Protein AF-E7D187-F1 (afdb_monomer)

Secondary structure (DSSP, 8-state):
----------------------------------TTHHHHHHHHHHHHHHHHHHHHHTTTTS-HHHHHHHHHHHHHHHHHHHHHHHHHHHHHHHHHHHHHHHHHHHHHHHHHHTTS-PPPHHHHS---S-HHHHHHHHHHHHHHHHHHTT-------TT--S-TTHHHHHHHTSHHHHTT--TTTHHHHTTEEEEEEEEEETTEEEEEEEEE-S-SS-S---

Foldseek 3Di:
DDDDDDDDDDDDDDDPPPPPPDPPPPDPPDPPCQADVLVCLVVVVVVLVVVLVVVVVVCPPPDPVVVVVSVVVSVVSVVVSVVVSVVSLVVLVVVQVVLVVCVVVQVVVLCQQQQVDDDDPVVLDDDDPDPVVVVVSVVVVVVVVVVVVPDPDDDPPPPPRHHFLVVVVVQCPPVVRVVVDDPVCSVVSRQFRHWDWAADVVVGHIDIDTAGDDDDPDDDRD

Mean predicted aligned error: 14.97 Å

pLDDT: mean 73.93, std 21.63, range [27.08, 97.44]

Organism: Latrodectus hesperus (NCBI:txid256737)

InterPro domains:
  IPR002164 Nucleosome assembly protein [PF00956] (70-222)
  IPR002164 Nucleosome assembly protein [PTHR11875] (55-222)
  IPR037231 NAP-like superfamily [SSF143113] (46-222)

Nearest PDB structures (foldseek):
  6k0c-assembly1_A  TM=8.035E-01  e=2.378E-11  Caenorhabditis elegans
  6k09-assembly1_B  TM=8.174E-01  e=4.501E-11  Caenorhabditis elegans
  6k0c-assembly1_B  TM=8.170E-01  e=6.193E-11  Caenorhabditis elegans
  6k00-assembly1_A  TM=8.021E-01  e=6.193E-11  Caenorhabditis elegans
  6k02-assembly2_B-2  TM=8.034E-01  e=1.719E-10  Caenorhabditis elegans

Radius of gyration: 31.17 Å; Cα contacts (8 Å, |Δi|>4): 133; chains: 1; bounding box: 48×87×93 Å

Structure (mmCIF, N/CA/C/O backbone):
data_AF-E7D187-F1
#
_entry.id   AF-E7D187-F1
#
loop_
_atom_site.group_PDB
_atom_site.id
_atom_site.type_symbol
_atom_site.label_atom_id
_atom_site.label_alt_id
_atom_site.label_comp_id
_atom_site.label_asym_id
_atom_site.label_entity_id
_atom_site.label_seq_id
_atom_site.pdbx_PDB_ins_code
_atom_site.Cartn_x
_atom_site.Cartn_y
_atom_site.Cartn_z
_atom_site.occupancy
_atom_site.B_iso_or_equiv
_atom_site.auth_seq_id
_atom_site.auth_comp_id
_atom_site.auth_asym_id
_atom_site.auth_atom_id
_atom_site.pdbx_PDB_model_num
ATOM 1 N N . GLY A 1 1 ? 14.049 71.473 -53.881 1.00 41.00 1 GLY A N 1
ATOM 2 C CA . GLY A 1 1 ? 12.748 71.014 -54.386 1.00 41.00 1 GLY A CA 1
ATOM 3 C C . GLY A 1 1 ? 12.968 70.331 -55.710 1.00 41.00 1 GLY A C 1
ATOM 4 O O . GLY A 1 1 ? 13.305 71.017 -56.662 1.00 41.00 1 GLY A O 1
ATOM 5 N N . THR A 1 2 ? 12.815 69.010 -55.736 1.00 35.78 2 THR A N 1
ATOM 6 C CA . THR A 1 2 ? 12.781 68.186 -56.951 1.00 35.78 2 THR A CA 1
ATOM 7 C C . THR A 1 2 ? 11.775 67.057 -56.711 1.00 35.78 2 THR A C 1
ATOM 9 O O . THR A 1 2 ? 11.485 66.711 -55.570 1.00 35.78 2 THR A O 1
ATOM 12 N N . ARG A 1 3 ? 11.171 66.605 -57.804 1.00 32.09 3 ARG A N 1
ATOM 13 C CA . ARG A 1 3 ? 9.819 66.074 -57.999 1.00 32.09 3 ARG A CA 1
ATOM 14 C C . ARG A 1 3 ? 9.857 64.563 -58.298 1.00 32.09 3 ARG A C 1
ATOM 16 O O . ARG A 1 3 ? 10.828 64.131 -58.903 1.00 32.09 3 ARG A O 1
ATOM 23 N N . MET A 1 4 ? 8.715 63.894 -58.069 1.00 37.56 4 MET A N 1
ATOM 24 C CA . MET A 1 4 ? 8.263 62.577 -58.600 1.00 37.56 4 MET A CA 1
ATOM 25 C C . MET A 1 4 ? 9.044 61.354 -58.085 1.00 37.56 4 MET A C 1
ATOM 27 O O . MET A 1 4 ? 10.257 61.406 -57.990 1.00 37.56 4 MET A O 1
ATOM 31 N N . GLY A 1 5 ? 8.446 60.227 -57.702 1.00 33.91 5 GLY A N 1
ATOM 32 C CA . GLY A 1 5 ? 7.154 59.630 -58.046 1.00 33.91 5 GLY A CA 1
ATOM 33 C C . GLY A 1 5 ? 7.425 58.175 -58.469 1.00 33.91 5 GLY A C 1
ATOM 34 O O . GLY A 1 5 ? 8.023 57.982 -59.520 1.00 33.91 5 GLY A O 1
ATOM 35 N N . ASP A 1 6 ? 7.042 57.240 -57.590 1.00 38.22 6 ASP A N 1
ATOM 36 C CA . ASP A 1 6 ? 6.935 55.754 -57.609 1.00 38.22 6 ASP A CA 1
ATOM 37 C C . ASP A 1 6 ? 6.887 55.001 -58.971 1.00 38.22 6 ASP A C 1
ATOM 39 O O . ASP A 1 6 ? 6.457 55.613 -59.952 1.00 38.22 6 ASP A O 1
ATOM 43 N N . PRO A 1 7 ? 7.207 53.669 -59.069 1.00 44.59 7 PRO A N 1
ATOM 44 C CA . PRO A 1 7 ? 6.562 52.635 -58.227 1.00 44.59 7 PRO A CA 1
ATOM 45 C C . PRO A 1 7 ? 7.263 51.284 -57.906 1.00 44.59 7 PRO A C 1
ATOM 47 O O . PRO A 1 7 ? 8.063 50.759 -58.668 1.00 44.59 7 PRO A O 1
ATOM 50 N N . LYS A 1 8 ? 6.793 50.714 -56.780 1.00 36.28 8 LYS A N 1
ATOM 51 C CA . LYS A 1 8 ? 6.469 49.306 -56.439 1.00 36.28 8 LYS A CA 1
ATOM 52 C C . LYS A 1 8 ? 7.398 48.157 -56.869 1.00 36.28 8 LYS A C 1
ATOM 54 O O . LYS A 1 8 ? 7.435 47.795 -58.036 1.00 36.28 8 LYS A O 1
ATOM 59 N N . GLU A 1 9 ? 7.859 47.411 -55.864 1.00 34.41 9 GLU A N 1
ATOM 60 C CA . GLU A 1 9 ? 7.837 45.942 -55.885 1.00 34.41 9 GLU A CA 1
ATOM 61 C C . GLU A 1 9 ? 7.516 45.425 -54.468 1.00 34.41 9 GLU A C 1
ATOM 63 O O . GLU A 1 9 ? 8.280 45.623 -53.526 1.00 34.41 9 GLU A O 1
ATOM 68 N N . GLU A 1 10 ? 6.324 44.840 -54.314 1.00 36.06 10 GLU A N 1
ATOM 69 C CA . GLU A 1 10 ? 5.977 43.943 -53.207 1.00 36.06 10 GLU A CA 1
ATOM 70 C C . GLU A 1 10 ? 6.733 42.632 -53.430 1.00 36.06 10 GLU A C 1
ATOM 72 O O . GLU A 1 10 ? 6.522 41.971 -54.446 1.00 36.06 10 GLU A O 1
ATOM 77 N N . VAL A 1 11 ? 7.576 42.234 -52.478 1.00 39.75 11 VAL A N 1
ATOM 78 C CA . VAL A 1 11 ? 7.971 40.832 -52.330 1.00 39.75 11 VAL A CA 1
ATOM 79 C C . VAL A 1 11 ? 7.673 40.417 -50.900 1.00 39.75 11 VAL A C 1
ATOM 81 O O . VAL A 1 11 ? 8.286 40.875 -49.938 1.00 39.75 11 VAL A O 1
ATOM 84 N N . ASP A 1 12 ? 6.654 39.574 -50.846 1.00 32.72 12 ASP A N 1
ATOM 85 C CA . ASP A 1 12 ? 6.136 38.774 -49.753 1.00 32.72 12 ASP A CA 1
ATOM 86 C C . ASP A 1 12 ? 7.282 38.047 -49.024 1.00 32.72 12 ASP A C 1
ATOM 88 O O . ASP A 1 12 ? 7.977 37.205 -49.599 1.00 32.72 12 ASP A O 1
ATOM 92 N N . GLY A 1 13 ? 7.534 38.426 -47.772 1.00 32.28 13 GLY A N 1
ATOM 93 C CA . GLY A 1 13 ? 8.476 37.730 -46.900 1.00 32.28 13 GLY A CA 1
ATOM 94 C C . GLY A 1 13 ? 7.758 36.562 -46.225 1.00 32.28 13 GLY A C 1
ATOM 95 O O . GLY A 1 13 ? 6.728 36.800 -45.592 1.00 32.28 13 GLY A O 1
ATOM 96 N N . PRO A 1 14 ? 8.252 35.314 -46.324 1.00 38.16 14 PRO A N 1
ATOM 97 C CA . PRO A 1 14 ? 7.594 34.198 -45.675 1.00 38.16 14 PRO A CA 1
ATOM 98 C C . PRO A 1 14 ? 7.694 34.353 -44.156 1.00 38.16 14 PRO A C 1
ATOM 100 O O . PRO A 1 14 ? 8.767 34.460 -43.564 1.00 38.16 14 PRO A O 1
ATOM 103 N N . ASN A 1 15 ? 6.507 34.383 -43.564 1.00 34.22 15 ASN A N 1
ATOM 104 C CA . ASN A 1 15 ? 6.194 34.276 -42.155 1.00 34.22 15 ASN A CA 1
ATOM 105 C C . ASN A 1 15 ? 6.746 32.946 -41.602 1.00 34.22 15 ASN A C 1
ATOM 107 O O . ASN A 1 15 ? 6.059 31.928 -41.640 1.00 34.22 15 ASN A O 1
ATOM 111 N N . GLU A 1 16 ? 7.987 32.930 -41.111 1.00 34.72 16 GLU A N 1
ATOM 112 C CA . GLU A 1 16 ? 8.502 31.819 -40.302 1.00 34.72 16 GLU A CA 1
ATOM 113 C C . GLU A 1 16 ? 7.931 31.930 -38.883 1.00 34.72 16 GLU A C 1
ATOM 115 O O . GLU A 1 16 ? 8.559 32.416 -37.939 1.00 34.72 16 GLU A O 1
ATOM 120 N N . GLN A 1 17 ? 6.690 31.463 -38.740 1.00 32.06 17 GLN A N 1
ATOM 121 C CA . GLN A 1 17 ? 6.224 30.882 -37.490 1.00 32.06 17 GLN A CA 1
ATOM 122 C C . GLN A 1 17 ? 7.119 29.675 -37.204 1.00 32.06 17 GLN A C 1
ATOM 124 O O . GLN A 1 17 ? 6.929 28.590 -37.743 1.00 32.06 17 GLN A O 1
ATOM 129 N N . ASN A 1 18 ? 8.147 29.900 -36.386 1.00 31.98 18 ASN A N 1
ATOM 130 C CA . ASN A 1 18 ? 8.863 28.834 -35.706 1.00 31.98 18 ASN A CA 1
ATOM 131 C C . ASN A 1 18 ? 7.891 28.175 -34.722 1.00 31.98 18 ASN A C 1
ATOM 133 O O . ASN A 1 18 ? 7.867 28.513 -33.536 1.00 31.98 18 ASN A O 1
ATOM 137 N N . ASP A 1 19 ? 7.087 27.242 -35.226 1.00 30.30 19 ASP A N 1
ATOM 138 C CA . ASP A 1 19 ? 6.507 26.189 -34.408 1.00 30.30 19 ASP A CA 1
ATOM 139 C C . ASP A 1 19 ? 7.673 25.327 -33.923 1.00 30.30 19 ASP A C 1
ATOM 141 O O . ASP A 1 19 ? 8.144 24.398 -34.578 1.00 30.30 19 ASP A O 1
ATOM 145 N N . VAL A 1 20 ? 8.199 25.710 -32.762 1.00 35.41 20 VAL A N 1
ATOM 146 C CA . VAL A 1 20 ? 9.011 24.836 -31.927 1.00 35.41 20 VAL A CA 1
ATOM 147 C C . VAL A 1 20 ? 8.074 23.712 -31.493 1.00 35.41 20 VAL A C 1
ATOM 149 O O . VAL A 1 20 ? 7.407 23.812 -30.463 1.00 35.41 20 VAL A O 1
ATOM 152 N N . GLU A 1 21 ? 7.973 22.667 -32.316 1.00 33.94 21 GLU A N 1
ATOM 153 C CA . GLU A 1 21 ? 7.392 21.395 -31.906 1.00 33.94 21 GLU A CA 1
ATOM 154 C C . GLU A 1 21 ? 8.160 20.942 -30.665 1.00 33.94 21 GLU A C 1
ATOM 156 O O . GLU A 1 21 ? 9.345 20.602 -30.708 1.00 33.94 21 GLU A O 1
ATOM 161 N N . LYS A 1 22 ? 7.465 21.046 -29.529 1.00 31.28 22 LYS A N 1
ATOM 162 C CA . LYS A 1 22 ? 7.839 20.480 -28.241 1.00 31.28 22 LYS A CA 1
ATOM 163 C C . LYS A 1 22 ? 8.431 19.097 -28.482 1.00 31.28 22 LYS A C 1
ATOM 165 O O . LYS A 1 22 ? 7.721 18.175 -28.873 1.00 31.28 22 LYS A O 1
ATOM 170 N N . SER A 1 23 ? 9.709 18.931 -28.162 1.00 34.09 23 SER A N 1
ATOM 171 C CA . SER A 1 23 ? 10.171 17.629 -27.723 1.00 34.09 23 SER A CA 1
ATOM 172 C C . SER A 1 23 ? 9.374 17.302 -26.464 1.00 34.09 23 SER A C 1
ATOM 174 O O . SER A 1 23 ? 9.635 17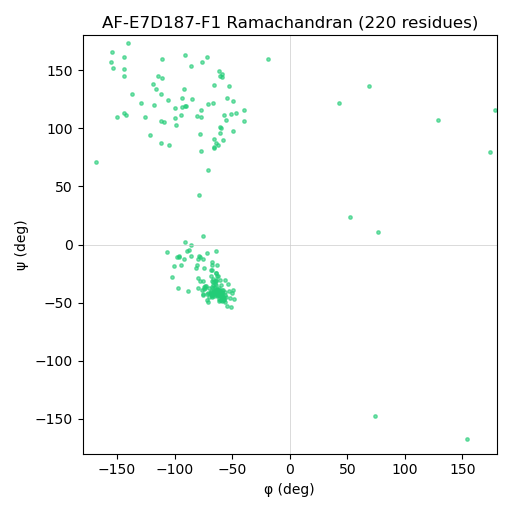.829 -25.381 1.00 34.09 23 SER A O 1
ATOM 176 N N . GLU A 1 24 ? 8.349 16.470 -26.609 1.00 32.72 24 GLU A N 1
ATOM 177 C CA . GLU A 1 24 ? 7.769 15.761 -25.480 1.00 32.72 24 GLU A CA 1
ATOM 178 C C . GLU A 1 24 ? 8.845 14.798 -24.978 1.00 32.72 24 GLU A C 1
ATOM 180 O O . GLU A 1 24 ? 8.915 13.624 -25.334 1.00 32.72 24 GLU A O 1
ATOM 185 N N . ALA A 1 25 ? 9.750 15.333 -24.155 1.00 30.78 25 ALA A N 1
ATOM 186 C CA . ALA A 1 25 ? 10.319 14.548 -23.086 1.00 30.78 25 ALA A CA 1
ATOM 187 C C . ALA A 1 25 ? 9.116 13.952 -22.361 1.00 30.78 25 ALA A C 1
ATOM 189 O O . ALA A 1 25 ? 8.302 14.695 -21.812 1.00 30.78 25 ALA A O 1
ATOM 190 N N . VAL A 1 26 ? 8.959 12.633 -22.456 1.00 35.28 26 VAL A N 1
ATOM 191 C CA . VAL A 1 26 ? 7.934 11.917 -21.710 1.00 35.28 26 VAL A CA 1
ATOM 192 C C . VAL A 1 26 ? 8.233 12.188 -20.244 1.00 35.28 26 VAL A C 1
ATOM 194 O O . VAL A 1 26 ? 9.157 11.615 -19.664 1.00 35.28 26 VAL A O 1
ATOM 197 N N . SER A 1 27 ? 7.484 13.130 -19.671 1.00 27.08 27 SER A N 1
ATOM 198 C CA . SER A 1 27 ? 7.294 13.213 -18.238 1.00 27.08 27 SER A CA 1
ATOM 199 C C . SER A 1 27 ? 6.914 11.813 -17.798 1.00 27.08 27 SER A C 1
ATOM 201 O O . SER A 1 27 ? 5.965 11.226 -18.316 1.00 27.08 27 SER A O 1
ATOM 203 N N . ILE A 1 28 ? 7.687 11.264 -16.869 1.00 36.06 28 ILE A N 1
ATOM 204 C CA . ILE A 1 28 ? 7.345 10.045 -16.143 1.00 36.06 28 ILE A CA 1
ATOM 205 C C . ILE A 1 28 ? 6.192 10.420 -15.195 1.00 36.06 28 ILE A C 1
ATOM 207 O O . ILE A 1 28 ? 6.331 10.459 -13.980 1.00 36.06 28 ILE A O 1
ATOM 211 N N . GLU A 1 29 ? 5.059 10.792 -15.773 1.00 33.97 29 GLU A N 1
ATOM 212 C CA . GLU A 1 29 ? 3.778 10.989 -15.120 1.00 33.97 29 GLU A CA 1
ATOM 213 C C . GLU A 1 29 ? 2.886 9.877 -15.647 1.00 33.97 29 GLU A C 1
ATOM 215 O O . GLU A 1 29 ? 2.284 9.999 -16.702 1.00 33.97 29 GLU A O 1
ATOM 220 N N . THR A 1 30 ? 2.962 8.737 -14.961 1.00 31.11 30 THR A N 1
ATOM 221 C CA . THR A 1 30 ? 1.830 7.913 -14.506 1.00 31.11 30 THR A CA 1
ATOM 222 C C . THR A 1 30 ? 2.423 6.643 -13.901 1.00 31.11 30 THR A C 1
ATOM 224 O O . THR A 1 30 ? 2.481 5.585 -14.522 1.00 31.11 30 THR A O 1
ATOM 227 N N . LEU A 1 31 ? 2.884 6.756 -12.653 1.00 35.06 31 LEU A N 1
ATOM 228 C CA . LEU A 1 31 ? 3.050 5.621 -11.738 1.00 35.06 31 LEU A CA 1
ATOM 229 C C . LEU A 1 31 ? 1.680 5.235 -11.140 1.00 35.06 31 LEU A C 1
ATOM 231 O O . LEU A 1 31 ? 1.568 5.025 -9.934 1.00 35.06 31 LEU A O 1
ATOM 235 N N . GLU A 1 32 ? 0.624 5.213 -11.957 1.00 34.97 32 GLU A N 1
ATOM 236 C CA . GLU A 1 32 ? -0.750 4.983 -11.482 1.00 34.97 32 GLU A CA 1
ATOM 237 C C . GLU A 1 32 ? -1.185 3.518 -11.561 1.00 34.97 32 GLU A C 1
ATOM 239 O O . GLU A 1 32 ? -2.058 3.111 -10.806 1.00 34.97 32 GLU A O 1
ATOM 244 N N . ASP A 1 33 ? -0.502 2.667 -12.326 1.00 38.88 33 ASP A N 1
ATOM 245 C CA . ASP A 1 33 ? -0.790 1.233 -12.328 1.00 38.88 33 ASP A CA 1
ATOM 246 C C . ASP A 1 33 ? 0.286 0.468 -11.562 1.00 38.88 33 ASP A C 1
ATOM 248 O O . ASP A 1 33 ? 1.222 -0.071 -12.140 1.00 38.88 33 ASP A O 1
ATOM 252 N N . LYS A 1 34 ? 0.155 0.356 -10.238 1.00 42.53 34 LYS A N 1
ATOM 253 C CA . LYS A 1 34 ? 0.969 -0.600 -9.461 1.00 42.53 34 LYS A CA 1
ATOM 254 C C . LYS A 1 34 ? 0.540 -2.057 -9.697 1.00 42.53 34 LYS A C 1
ATOM 256 O O . LYS A 1 34 ? 1.220 -2.981 -9.287 1.00 42.53 34 LYS A O 1
ATOM 261 N N . GLN A 1 35 ? -0.550 -2.313 -10.416 1.00 44.72 35 GLN A N 1
ATOM 262 C CA . GLN A 1 35 ? -1.299 -3.566 -10.301 1.00 44.72 35 GLN A CA 1
ATOM 263 C C . GLN A 1 35 ? -0.689 -4.825 -10.962 1.00 44.72 35 GLN A C 1
ATOM 265 O O . GLN A 1 35 ? -1.366 -5.854 -11.010 1.00 44.72 35 GLN A O 1
ATOM 270 N N . ASN A 1 36 ? 0.550 -4.815 -11.489 1.00 48.06 36 ASN A N 1
ATOM 271 C CA . ASN A 1 36 ? 1.146 -6.039 -12.063 1.00 48.06 36 ASN A CA 1
ATOM 272 C C . ASN A 1 36 ? 2.663 -5.976 -12.385 1.00 48.06 36 ASN A C 1
ATOM 274 O O . ASN A 1 36 ? 3.039 -6.043 -13.555 1.00 48.06 36 ASN A O 1
ATOM 278 N N . CYS A 1 37 ? 3.562 -5.947 -11.393 1.00 49.72 37 CYS A N 1
ATOM 279 C CA . CYS A 1 37 ? 5.024 -5.914 -11.629 1.00 49.72 37 CYS A CA 1
ATOM 280 C C . CYS A 1 37 ? 5.620 -6.947 -12.631 1.00 49.72 37 CYS A C 1
ATOM 282 O O . CYS A 1 37 ? 6.491 -6.553 -13.411 1.00 49.72 37 CYS A O 1
ATOM 284 N N . PRO A 1 38 ? 5.197 -8.231 -12.721 1.00 48.38 38 PRO A N 1
ATOM 285 C CA . PRO A 1 38 ? 5.834 -9.185 -13.637 1.00 48.38 38 PRO A CA 1
ATOM 286 C C . PRO A 1 38 ? 5.388 -8.927 -15.080 1.00 48.38 38 PRO A C 1
ATOM 288 O O . PRO A 1 38 ? 6.200 -8.931 -16.005 1.00 48.38 38 PRO A O 1
ATOM 291 N N . LYS A 1 39 ? 4.100 -8.602 -15.271 1.00 53.66 39 LYS A N 1
ATOM 292 C CA . LYS A 1 39 ? 3.578 -8.168 -16.566 1.00 53.66 39 LYS A CA 1
ATOM 293 C C . LYS A 1 39 ? 4.131 -6.806 -16.944 1.00 53.66 39 LYS A C 1
ATOM 295 O O . LYS A 1 39 ? 4.237 -6.553 -18.128 1.00 53.66 39 LYS A O 1
ATOM 300 N N . GLN A 1 40 ? 4.501 -5.950 -15.994 1.00 53.59 40 GLN A N 1
ATOM 301 C CA . GLN A 1 40 ? 5.141 -4.672 -16.287 1.00 53.59 40 GLN A CA 1
ATOM 302 C C . GLN A 1 40 ? 6.553 -4.832 -16.814 1.00 53.59 40 GLN A C 1
ATOM 304 O O . GLN A 1 40 ? 6.899 -4.110 -17.732 1.00 53.59 40 GLN A O 1
ATOM 309 N N . LEU A 1 41 ? 7.342 -5.787 -16.325 1.00 56.03 41 LEU A N 1
ATOM 310 C CA . LEU A 1 41 ? 8.679 -6.015 -16.866 1.00 56.03 41 LEU A CA 1
ATOM 311 C C . LEU A 1 41 ? 8.627 -6.556 -18.300 1.00 56.03 41 LEU A C 1
ATOM 313 O O . LEU A 1 41 ? 9.366 -6.090 -19.164 1.00 56.03 41 LEU A O 1
ATOM 317 N N . ASP A 1 42 ? 7.744 -7.517 -18.569 1.00 64.44 42 ASP A N 1
ATOM 318 C CA . ASP A 1 42 ? 7.586 -8.062 -19.918 1.00 64.44 42 ASP A CA 1
ATOM 319 C C . ASP A 1 42 ? 6.856 -7.088 -20.854 1.00 64.44 42 ASP A C 1
ATOM 321 O O . ASP A 1 42 ? 7.275 -6.934 -21.997 1.00 64.44 42 ASP A O 1
ATOM 325 N N . LYS A 1 43 ? 5.872 -6.325 -20.358 1.00 65.44 43 LYS A N 1
ATOM 326 C CA . LYS A 1 43 ? 5.238 -5.214 -21.088 1.00 65.44 43 LYS A CA 1
ATOM 327 C C . LYS A 1 43 ? 6.203 -4.055 -21.306 1.00 65.44 43 LYS A C 1
ATOM 329 O O . LYS A 1 43 ? 6.095 -3.396 -22.323 1.00 65.44 43 LYS A O 1
ATOM 334 N N . LEU A 1 44 ? 7.156 -3.805 -20.408 1.00 59.88 44 LEU A N 1
ATOM 335 C CA . LEU A 1 44 ? 8.215 -2.809 -20.589 1.00 59.88 44 LEU A CA 1
ATOM 336 C C . LEU A 1 44 ? 9.198 -3.284 -21.656 1.00 59.88 44 LEU A C 1
ATOM 338 O O . LEU A 1 44 ? 9.516 -2.524 -22.563 1.00 59.88 44 LEU A O 1
ATOM 342 N N . LYS A 1 45 ? 9.617 -4.557 -21.622 1.00 64.56 45 LYS A N 1
ATOM 343 C CA . LYS A 1 45 ? 10.406 -5.152 -22.712 1.00 64.56 45 LYS A CA 1
ATOM 344 C C . LYS A 1 45 ? 9.669 -5.057 -24.048 1.00 64.56 45 LYS A C 1
ATOM 346 O O . LYS A 1 45 ? 10.283 -4.665 -25.033 1.00 64.56 45 LYS A O 1
ATOM 351 N N . GLU A 1 46 ? 8.378 -5.383 -24.082 1.00 70.31 46 GLU A N 1
ATOM 352 C CA . GLU A 1 46 ? 7.536 -5.332 -25.282 1.00 70.31 46 GLU A CA 1
ATOM 353 C C . GLU A 1 46 ? 7.302 -3.892 -25.757 1.00 70.31 46 GLU A C 1
ATOM 355 O O . GLU A 1 46 ? 7.451 -3.607 -26.936 1.00 70.31 46 GLU A O 1
ATOM 360 N N . LEU A 1 47 ? 7.024 -2.949 -24.854 1.00 66.56 47 LEU A N 1
ATOM 361 C CA . LEU A 1 47 ? 6.813 -1.533 -25.167 1.00 66.56 47 LEU A CA 1
ATOM 362 C C . LEU A 1 47 ? 8.097 -0.876 -25.674 1.00 66.56 47 LEU A C 1
ATOM 364 O O . LEU A 1 47 ? 8.048 -0.086 -26.616 1.00 66.56 47 LEU A O 1
ATOM 368 N N . ILE A 1 48 ? 9.251 -1.240 -25.113 1.00 62.78 48 ILE A N 1
ATOM 369 C CA . ILE A 1 48 ? 10.537 -0.742 -25.598 1.00 62.78 48 ILE A CA 1
ATOM 370 C C . ILE A 1 48 ? 10.921 -1.412 -26.924 1.00 62.78 48 ILE A C 1
ATOM 372 O O . ILE A 1 48 ? 11.433 -0.733 -27.815 1.00 62.78 48 ILE A O 1
ATOM 376 N N . LEU A 1 49 ? 10.622 -2.702 -27.112 1.00 67.00 49 LEU A N 1
ATOM 377 C CA . LEU A 1 49 ? 10.803 -3.372 -28.402 1.00 67.00 49 LEU A CA 1
ATOM 378 C C . LEU A 1 49 ? 9.909 -2.739 -29.479 1.00 67.00 49 LEU A C 1
ATOM 380 O O . LEU A 1 49 ? 10.406 -2.395 -30.547 1.00 67.00 49 LEU A O 1
ATOM 384 N N . ASN A 1 50 ? 8.649 -2.452 -29.155 1.00 69.44 50 ASN A N 1
ATOM 385 C CA . ASN A 1 50 ? 7.708 -1.747 -30.024 1.00 69.44 50 ASN A CA 1
ATOM 386 C C . ASN A 1 50 ? 8.176 -0.319 -30.331 1.00 69.44 50 ASN A C 1
ATOM 388 O O . ASN A 1 50 ? 8.059 0.130 -31.464 1.00 69.44 50 ASN A O 1
ATOM 392 N N . HIS A 1 51 ? 8.759 0.406 -29.371 1.00 65.44 51 HIS A N 1
ATOM 393 C CA . HIS A 1 51 ? 9.342 1.728 -29.629 1.00 65.44 51 HIS A CA 1
ATOM 394 C C . HIS A 1 51 ? 10.528 1.642 -30.610 1.00 65.44 51 HIS A C 1
ATOM 396 O O . HIS A 1 51 ? 10.653 2.448 -31.535 1.00 65.44 51 HIS A O 1
ATOM 402 N N . VAL A 1 52 ? 11.368 0.613 -30.459 1.00 61.12 52 VAL A N 1
ATOM 403 C CA . VAL A 1 52 ? 12.472 0.306 -31.379 1.00 61.12 52 VAL A CA 1
ATOM 404 C C . VAL A 1 52 ? 11.960 -0.117 -32.766 1.00 61.12 52 VAL A C 1
ATOM 406 O O . VAL A 1 52 ? 12.589 0.215 -33.779 1.00 61.12 52 VAL A O 1
ATOM 409 N N . GLU A 1 53 ? 10.835 -0.823 -32.846 1.00 64.56 53 GLU A N 1
ATOM 410 C CA . GLU A 1 53 ? 10.191 -1.249 -34.094 1.00 64.56 53 GLU A CA 1
ATOM 411 C C . GLU A 1 53 ? 9.459 -0.101 -34.802 1.00 64.56 53 GLU A C 1
ATOM 413 O O . GLU A 1 53 ? 9.678 0.091 -35.994 1.00 64.56 53 GLU A O 1
ATOM 418 N N . ASN A 1 54 ? 8.717 0.745 -34.088 1.00 64.50 54 ASN A N 1
ATOM 419 C CA . ASN A 1 54 ? 7.998 1.900 -34.644 1.00 64.50 54 ASN A CA 1
ATOM 420 C C . ASN A 1 54 ? 8.947 2.950 -35.241 1.00 64.50 54 ASN A C 1
ATOM 422 O O . ASN A 1 54 ? 8.643 3.580 -36.254 1.00 64.50 54 ASN A O 1
ATOM 426 N N . ALA A 1 55 ? 10.155 3.090 -34.686 1.00 59.78 55 ALA A N 1
ATOM 427 C CA . ALA A 1 55 ? 11.204 3.902 -35.298 1.00 59.78 55 ALA A CA 1
ATOM 428 C C . ALA A 1 55 ? 11.651 3.367 -36.679 1.00 59.78 55 ALA A C 1
ATOM 430 O O . ALA A 1 55 ? 12.298 4.086 -37.434 1.00 59.78 55 ALA A O 1
ATOM 431 N N . CYS A 1 56 ? 11.349 2.108 -37.028 1.00 56.06 56 CYS A N 1
ATOM 432 C CA . CYS A 1 56 ? 11.708 1.496 -38.311 1.00 56.06 56 CYS A CA 1
ATOM 433 C C . CYS A 1 56 ? 10.871 2.039 -39.481 1.00 56.06 56 CYS A C 1
ATOM 435 O O . CYS A 1 56 ? 11.425 2.262 -40.561 1.00 56.06 56 CYS A O 1
ATOM 437 N N . ASP A 1 57 ? 9.588 2.336 -39.263 1.00 61.19 57 ASP A N 1
ATOM 438 C CA . ASP A 1 57 ? 8.686 2.822 -40.319 1.00 61.19 57 ASP A CA 1
ATOM 439 C C . ASP A 1 57 ? 9.110 4.197 -40.849 1.00 61.19 57 ASP A C 1
ATOM 441 O O . ASP A 1 57 ? 9.019 4.476 -42.045 1.00 61.19 57 ASP A O 1
ATOM 445 N N . GLN A 1 58 ? 9.708 5.021 -39.985 1.00 61.47 58 GLN A N 1
ATOM 446 C CA . GLN A 1 58 ? 10.295 6.309 -40.364 1.00 61.47 58 GLN A CA 1
ATOM 447 C C . GLN A 1 58 ? 11.680 6.179 -41.031 1.00 61.47 58 GLN A C 1
ATOM 449 O O . GLN A 1 58 ? 12.197 7.152 -41.578 1.00 61.47 58 GLN A O 1
ATOM 454 N N . THR A 1 59 ? 12.294 4.988 -41.024 1.00 62.88 59 THR A N 1
ATOM 455 C CA . THR A 1 59 ? 13.651 4.762 -41.565 1.00 62.88 59 THR A CA 1
ATOM 456 C C . THR A 1 59 ? 13.677 4.185 -42.978 1.00 62.88 59 THR A C 1
ATOM 458 O O . THR A 1 59 ? 14.735 4.178 -43.609 1.00 62.88 59 THR A O 1
ATOM 461 N N . ALA A 1 60 ? 12.532 3.744 -43.508 1.00 65.00 60 ALA A N 1
ATOM 462 C CA . ALA A 1 60 ? 12.430 3.135 -44.837 1.00 65.00 60 ALA A CA 1
ATOM 463 C C . ALA A 1 60 ? 12.796 4.096 -45.988 1.00 65.00 60 ALA A C 1
ATOM 465 O O . ALA A 1 60 ? 13.219 3.651 -47.055 1.00 65.00 60 ALA A O 1
ATOM 466 N N . SER A 1 61 ? 12.675 5.410 -45.771 1.00 74.38 61 SER A N 1
ATOM 467 C CA . SER A 1 61 ? 13.050 6.462 -46.727 1.00 74.38 61 SER A CA 1
ATOM 468 C C . SER A 1 61 ? 14.509 6.927 -46.599 1.00 74.38 61 SER A C 1
ATOM 470 O O . SER A 1 61 ? 14.974 7.727 -47.415 1.00 74.38 61 SER A O 1
ATOM 472 N N . LEU A 1 62 ? 15.249 6.449 -45.591 1.00 78.94 62 LEU A N 1
ATOM 473 C CA . LEU A 1 62 ? 16.584 6.951 -45.272 1.00 78.94 62 LEU A CA 1
ATOM 474 C C . LEU A 1 62 ? 17.690 6.265 -46.098 1.00 78.94 62 LEU A C 1
ATOM 476 O O . LEU A 1 62 ? 17.572 5.100 -46.490 1.00 78.94 62 LEU A O 1
ATOM 480 N N . PRO A 1 63 ? 18.830 6.943 -46.332 1.00 86.44 63 PRO A N 1
ATOM 481 C CA . PRO A 1 63 ? 19.985 6.329 -46.978 1.00 86.44 63 PRO A CA 1
ATOM 482 C C . PRO A 1 63 ? 20.509 5.105 -46.213 1.00 86.44 63 PRO A C 1
ATOM 484 O O . PRO A 1 63 ? 20.544 5.081 -44.983 1.00 86.44 63 PRO A O 1
ATOM 487 N N . LYS A 1 64 ? 21.036 4.110 -46.940 1.00 82.69 64 LYS A N 1
ATOM 488 C CA . LYS A 1 64 ? 21.562 2.852 -46.365 1.00 82.69 64 LYS A CA 1
ATOM 489 C C . LYS A 1 64 ? 22.614 3.058 -45.266 1.00 82.69 64 LYS A C 1
ATOM 491 O O . LYS A 1 64 ? 22.683 2.272 -44.324 1.00 82.69 64 LYS A O 1
ATOM 496 N N . SER A 1 65 ? 23.441 4.099 -45.383 1.00 83.44 65 SER A N 1
ATOM 497 C CA . SER A 1 65 ? 24.431 4.464 -44.364 1.00 83.44 65 SER A CA 1
ATOM 498 C C . SER A 1 65 ? 23.776 4.885 -43.046 1.00 83.44 65 SER A C 1
ATOM 500 O O . SER A 1 65 ? 24.250 4.486 -41.987 1.00 83.44 65 SER A O 1
ATOM 502 N N . VAL A 1 66 ? 22.666 5.624 -43.110 1.00 81.75 66 VAL A N 1
ATOM 503 C CA . VAL A 1 66 ? 21.897 6.083 -41.946 1.00 81.75 66 VAL A CA 1
ATOM 504 C C . VAL A 1 66 ? 21.162 4.916 -41.294 1.00 81.75 66 VAL A C 1
ATOM 506 O O . VAL A 1 66 ? 21.243 4.758 -40.081 1.00 81.75 66 VAL A O 1
ATOM 509 N N . ILE A 1 67 ? 20.552 4.027 -42.084 1.00 80.31 67 ILE A N 1
ATOM 510 C CA . ILE A 1 67 ? 19.895 2.810 -41.568 1.00 80.31 67 ILE A CA 1
ATOM 511 C C . ILE A 1 67 ? 20.878 1.957 -40.750 1.00 80.31 67 ILE A C 1
ATOM 513 O O . ILE A 1 67 ? 20.537 1.458 -39.678 1.00 80.31 67 ILE A O 1
ATOM 517 N N . ARG A 1 68 ? 22.133 1.832 -41.205 1.00 83.88 68 ARG A N 1
ATOM 518 C CA . ARG A 1 68 ? 23.177 1.112 -40.460 1.00 83.88 68 ARG A CA 1
ATOM 519 C C . ARG A 1 68 ? 23.504 1.773 -39.114 1.00 83.88 68 ARG A C 1
ATOM 521 O O . ARG A 1 68 ? 23.730 1.056 -38.142 1.00 83.88 68 ARG A O 1
ATOM 528 N N . LEU A 1 69 ? 23.534 3.106 -39.050 1.00 82.75 69 LEU A N 1
ATOM 529 C CA . LEU A 1 69 ? 23.754 3.845 -37.800 1.00 82.75 69 LEU A CA 1
ATOM 530 C C . LEU A 1 69 ? 22.576 3.673 -36.838 1.00 82.75 69 LEU A C 1
ATOM 532 O O . LEU A 1 69 ? 22.790 3.379 -35.665 1.00 82.75 69 LEU A O 1
ATOM 536 N N . VAL A 1 70 ? 21.344 3.762 -37.346 1.00 79.94 70 VAL A N 1
ATOM 537 C CA . VAL A 1 70 ? 20.130 3.502 -36.560 1.00 79.94 70 VAL A CA 1
ATOM 538 C C . VAL A 1 70 ? 20.150 2.080 -35.998 1.00 79.94 70 VAL A C 1
ATOM 540 O O . VAL A 1 70 ? 19.894 1.894 -34.815 1.00 79.94 70 VAL A O 1
ATOM 543 N N . GLY A 1 71 ? 20.541 1.078 -36.792 1.00 79.81 71 GLY A N 1
ATOM 544 C CA . GLY A 1 71 ? 20.703 -0.298 -36.309 1.00 79.81 71 GLY A CA 1
ATOM 545 C C . GLY A 1 71 ? 21.709 -0.428 -35.157 1.00 79.81 71 GLY A C 1
ATOM 546 O O . GLY A 1 71 ? 21.453 -1.156 -34.199 1.00 79.81 71 GLY A O 1
ATOM 547 N N . ALA A 1 72 ? 22.821 0.314 -35.201 1.00 86.31 72 ALA A N 1
ATOM 548 C CA . ALA A 1 72 ? 23.784 0.346 -34.099 1.00 86.31 72 ALA A CA 1
ATOM 549 C C . ALA A 1 72 ? 23.195 0.994 -32.831 1.00 86.31 72 ALA A C 1
ATOM 551 O O . ALA A 1 72 ? 23.376 0.459 -31.737 1.00 86.31 72 ALA A O 1
ATOM 552 N N . LEU A 1 73 ? 22.442 2.092 -32.974 1.00 82.50 73 LEU A N 1
ATOM 553 C CA . LEU A 1 73 ? 21.749 2.745 -31.856 1.00 82.50 73 LEU A CA 1
ATOM 554 C C . LEU A 1 73 ? 20.679 1.840 -31.234 1.00 82.50 73 LEU A C 1
ATOM 556 O O . LEU A 1 73 ? 20.604 1.750 -30.013 1.00 82.50 73 LEU A O 1
ATOM 560 N N . LYS A 1 74 ? 19.916 1.098 -32.048 1.00 79.12 74 LYS A N 1
ATOM 561 C CA . LYS A 1 74 ? 18.956 0.093 -31.559 1.00 79.12 74 LYS A CA 1
ATOM 562 C C . LYS A 1 74 ? 19.646 -0.988 -30.724 1.00 79.12 74 LYS A C 1
ATOM 564 O O . LYS A 1 74 ? 19.131 -1.377 -29.681 1.00 79.12 74 LYS A O 1
ATOM 569 N N . GLY A 1 75 ? 20.831 -1.436 -31.146 1.00 81.75 75 GLY A N 1
ATOM 570 C CA . GLY A 1 75 ? 21.643 -2.381 -30.376 1.00 81.75 75 GLY A CA 1
ATOM 571 C C . GLY A 1 75 ? 22.063 -1.834 -29.007 1.00 81.75 75 GLY A C 1
ATOM 572 O O . GLY A 1 75 ? 21.980 -2.555 -28.014 1.00 81.75 75 GLY A O 1
ATOM 573 N N . LEU A 1 76 ? 22.457 -0.559 -28.935 1.00 85.38 76 LEU A N 1
ATOM 574 C CA . LEU A 1 76 ? 22.769 0.109 -27.664 1.00 85.38 76 LEU A CA 1
ATOM 575 C C . LEU A 1 76 ? 21.525 0.275 -26.784 1.00 85.38 76 LEU A C 1
ATOM 577 O O . LEU A 1 76 ? 21.591 -0.008 -25.590 1.00 85.38 76 LEU A O 1
ATOM 581 N N . GLN A 1 77 ? 20.386 0.657 -27.370 1.00 78.56 77 GLN A N 1
ATOM 582 C CA . GLN A 1 77 ? 19.122 0.763 -26.641 1.00 78.56 77 GLN A CA 1
ATOM 583 C C . GLN A 1 77 ? 18.721 -0.590 -26.052 1.00 78.56 77 GLN A C 1
ATOM 585 O O . GLN A 1 77 ? 18.374 -0.674 -24.882 1.00 78.56 77 GLN A O 1
ATOM 590 N N . TYR A 1 78 ? 18.844 -1.673 -26.818 1.00 77.81 78 TYR A N 1
ATOM 591 C CA . TYR A 1 78 ? 18.580 -3.016 -26.310 1.00 77.81 78 TYR A CA 1
ATOM 592 C C . TYR A 1 78 ? 19.489 -3.380 -25.124 1.00 77.81 78 TYR A C 1
ATOM 594 O O . TYR A 1 78 ? 19.019 -3.925 -24.128 1.00 77.81 78 TYR A O 1
ATOM 602 N N . GLN A 1 79 ? 20.780 -3.037 -25.183 1.00 83.94 79 GLN A N 1
ATOM 603 C CA . GLN A 1 79 ? 21.690 -3.240 -24.051 1.00 83.94 79 GLN A CA 1
ATOM 604 C C . GLN A 1 79 ? 21.281 -2.428 -22.816 1.00 83.94 79 GLN A C 1
ATOM 606 O O . GLN A 1 79 ? 21.372 -2.954 -21.709 1.00 83.94 79 GLN A O 1
ATOM 611 N N . HIS A 1 80 ? 20.814 -1.189 -22.996 1.00 81.38 80 HIS A N 1
ATOM 612 C CA . HIS A 1 80 ? 20.275 -0.371 -21.908 1.00 81.38 80 HIS A CA 1
ATOM 613 C C . HIS A 1 80 ? 19.084 -1.059 -21.235 1.00 81.38 80 HIS A C 1
ATOM 615 O O . HIS A 1 80 ? 19.091 -1.250 -20.023 1.00 81.38 80 HIS A O 1
ATOM 621 N N . VAL A 1 81 ? 18.131 -1.545 -22.032 1.00 76.00 81 VAL A N 1
ATOM 622 C CA . VAL A 1 81 ? 16.938 -2.251 -21.536 1.00 76.00 81 VAL A CA 1
ATOM 623 C C . VAL A 1 81 ? 17.305 -3.488 -20.732 1.00 76.00 81 VAL A C 1
ATOM 625 O O . VAL A 1 81 ? 16.723 -3.741 -19.683 1.00 76.00 81 VAL A O 1
ATOM 628 N N . LEU A 1 82 ? 18.295 -4.265 -21.182 1.00 81.56 82 LEU A N 1
ATOM 629 C CA . LEU A 1 82 ? 18.762 -5.421 -20.414 1.00 81.56 82 LEU A CA 1
ATOM 630 C C . LEU A 1 82 ? 19.288 -5.018 -19.028 1.00 81.56 82 LEU A C 1
ATOM 632 O O . LEU A 1 82 ? 19.082 -5.755 -18.068 1.00 81.56 82 LEU A O 1
ATOM 636 N N . LYS A 1 83 ? 19.930 -3.850 -18.907 1.00 87.38 83 LYS A N 1
ATOM 637 C CA . LYS A 1 83 ? 20.384 -3.317 -17.615 1.00 87.38 83 LYS A CA 1
ATOM 638 C C . LYS A 1 83 ? 19.240 -2.789 -16.762 1.00 87.38 83 LYS A C 1
ATOM 640 O O . LYS A 1 83 ? 19.253 -3.021 -15.559 1.00 87.38 83 LYS A O 1
ATOM 645 N N . GLU A 1 84 ? 18.240 -2.157 -17.366 1.00 80.06 84 GLU A N 1
ATOM 646 C CA . GLU A 1 84 ? 17.016 -1.762 -16.658 1.00 80.06 84 GLU A CA 1
ATOM 647 C C . GLU A 1 84 ? 16.278 -2.981 -16.101 1.00 80.06 84 GLU A C 1
ATOM 649 O O . GLU A 1 84 ? 15.819 -2.961 -14.963 1.00 80.06 84 GLU A O 1
ATOM 654 N N . VAL A 1 85 ? 16.230 -4.083 -16.854 1.00 80.00 85 VAL A N 1
ATOM 655 C CA . VAL A 1 85 ? 15.649 -5.344 -16.379 1.00 80.00 85 VAL A CA 1
ATOM 656 C C . VAL A 1 85 ? 16.356 -5.849 -15.121 1.00 80.00 85 VAL A C 1
ATOM 658 O O . VAL A 1 85 ? 15.687 -6.266 -14.178 1.00 80.00 85 VAL A O 1
ATOM 661 N N . ASP A 1 86 ? 17.688 -5.822 -15.090 1.00 84.94 86 ASP A N 1
ATOM 662 C CA . ASP A 1 86 ? 18.451 -6.226 -13.905 1.00 84.94 86 ASP A CA 1
ATOM 663 C C . ASP A 1 86 ? 18.227 -5.252 -12.734 1.00 84.94 86 ASP A C 1
ATOM 665 O O . ASP A 1 86 ? 17.991 -5.697 -11.611 1.00 84.94 86 ASP A O 1
ATOM 669 N N . PHE A 1 87 ? 18.178 -3.943 -13.005 1.00 87.94 87 PHE A N 1
ATOM 670 C CA . PHE A 1 87 ? 17.849 -2.916 -12.012 1.00 87.94 87 PHE A CA 1
ATOM 671 C C . PHE A 1 87 ? 16.485 -3.160 -11.350 1.00 87.94 87 PHE A C 1
ATOM 673 O O . PHE A 1 87 ? 16.394 -3.153 -10.124 1.00 87.94 87 PHE A O 1
ATOM 680 N N . PHE A 1 88 ? 15.433 -3.437 -12.126 1.00 82.94 88 PHE A N 1
ATOM 681 C CA . PHE A 1 88 ? 14.102 -3.696 -11.566 1.00 82.94 88 PHE A CA 1
ATOM 682 C C . PHE A 1 88 ? 14.042 -4.987 -10.744 1.00 82.94 88 PHE A C 1
ATOM 684 O O . PHE A 1 88 ? 13.317 -5.042 -9.754 1.00 82.94 88 PHE A O 1
ATOM 691 N N . LYS A 1 89 ? 14.829 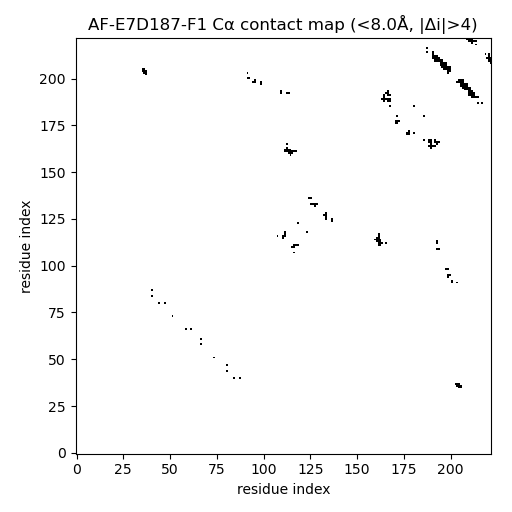-6.013 -11.092 1.00 85.06 89 LYS A N 1
ATOM 692 C CA . LYS A 1 89 ? 14.936 -7.223 -10.260 1.00 85.06 89 LYS A CA 1
ATOM 693 C C . LYS A 1 89 ? 15.590 -6.925 -8.913 1.00 85.06 89 LYS A C 1
ATOM 695 O O . LYS A 1 89 ? 15.132 -7.431 -7.891 1.00 85.06 89 LYS A O 1
ATOM 700 N N . GLU A 1 90 ? 16.654 -6.124 -8.911 1.00 91.00 90 GLU A N 1
ATOM 701 C CA . GLU A 1 90 ? 17.320 -5.700 -7.676 1.00 91.00 90 GLU A CA 1
ATOM 702 C C . GLU A 1 90 ? 16.409 -4.809 -6.825 1.00 91.00 90 GLU A C 1
ATOM 704 O O . GLU A 1 90 ? 16.341 -4.995 -5.609 1.00 91.00 90 GLU A O 1
ATOM 709 N N . LEU A 1 91 ? 15.658 -3.903 -7.458 1.00 87.81 91 LEU A N 1
ATOM 710 C CA . LEU A 1 91 ? 14.653 -3.076 -6.793 1.00 87.81 91 LEU A CA 1
ATOM 711 C C . LEU A 1 91 ? 13.562 -3.938 -6.144 1.00 87.81 91 LEU A C 1
ATOM 713 O O . LEU A 1 91 ? 13.288 -3.766 -4.962 1.00 87.81 91 LEU A O 1
ATOM 717 N N . HIS A 1 92 ? 13.016 -4.921 -6.864 1.00 86.56 92 HIS A N 1
ATOM 718 C CA . HIS A 1 92 ? 11.992 -5.836 -6.339 1.00 86.56 92 HIS A CA 1
ATOM 719 C C . HIS A 1 92 ? 12.511 -6.664 -5.151 1.00 86.56 92 HIS A C 1
ATOM 721 O O . HIS A 1 92 ? 11.835 -6.842 -4.137 1.00 86.56 92 HIS A O 1
ATOM 727 N N . ALA A 1 93 ? 13.761 -7.132 -5.219 1.00 89.50 93 ALA A N 1
ATOM 728 C CA . ALA A 1 93 ? 14.405 -7.806 -4.092 1.00 89.50 93 ALA A CA 1
ATOM 729 C C . ALA A 1 93 ? 14.588 -6.873 -2.878 1.00 89.50 93 ALA A C 1
ATOM 731 O O . ALA A 1 93 ? 14.478 -7.310 -1.726 1.00 89.50 93 ALA A O 1
ATOM 732 N N . LEU A 1 94 ? 14.853 -5.588 -3.126 1.00 92.75 94 LEU A N 1
ATOM 733 C CA . LEU A 1 94 ? 14.953 -4.568 -2.088 1.00 92.75 94 LEU A CA 1
ATOM 734 C C . LEU A 1 94 ? 13.593 -4.292 -1.435 1.00 92.75 94 LEU A C 1
ATOM 736 O O . LEU A 1 94 ? 13.530 -4.207 -0.208 1.00 92.75 94 LEU A O 1
ATOM 740 N N . GLU A 1 95 ? 12.520 -4.210 -2.219 1.00 89.81 95 GLU A N 1
ATOM 741 C CA . GLU A 1 95 ? 11.149 -4.036 -1.723 1.00 89.81 95 GLU A CA 1
ATOM 742 C C . GLU A 1 95 ? 10.771 -5.155 -0.746 1.00 89.81 95 GLU A C 1
ATOM 744 O O . GLU A 1 95 ? 10.370 -4.862 0.381 1.00 89.81 95 GLU A O 1
ATOM 749 N N . ILE A 1 96 ? 11.039 -6.421 -1.090 1.00 91.06 96 ILE A N 1
ATOM 750 C CA . ILE A 1 96 ? 10.800 -7.558 -0.179 1.00 91.06 96 ILE A CA 1
ATOM 751 C C . ILE A 1 96 ? 11.604 -7.442 1.115 1.00 91.06 96 ILE A C 1
ATOM 753 O O . ILE A 1 96 ? 11.094 -7.708 2.209 1.00 91.06 96 ILE A O 1
ATOM 757 N N . LYS A 1 97 ? 12.876 -7.045 1.017 1.00 94.06 97 LYS A N 1
ATOM 758 C CA . LYS A 1 97 ? 13.721 -6.871 2.202 1.00 94.06 97 LYS A CA 1
ATOM 759 C C . LYS A 1 97 ? 13.109 -5.846 3.158 1.00 94.06 97 LYS A C 1
ATOM 761 O O . LYS A 1 97 ? 13.072 -6.094 4.363 1.00 94.06 97 LYS A O 1
ATOM 766 N N . TYR A 1 98 ? 12.662 -4.704 2.641 1.00 93.62 98 TYR A N 1
ATOM 767 C CA . TYR A 1 98 ? 12.089 -3.642 3.467 1.00 93.62 98 TYR A CA 1
ATOM 768 C C . TYR A 1 98 ? 10.674 -3.955 3.945 1.00 93.62 98 TYR A C 1
ATOM 770 O O . TYR A 1 98 ? 10.345 -3.607 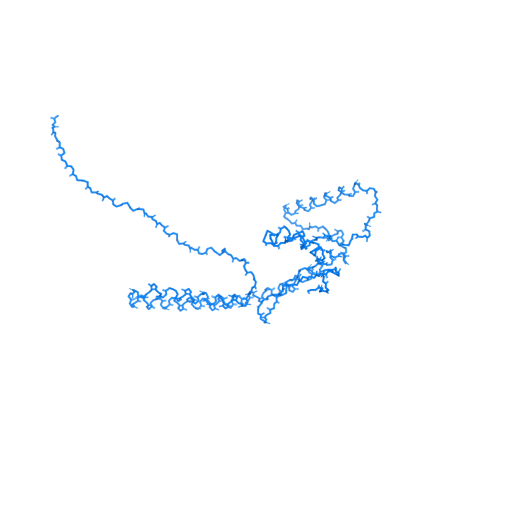5.078 1.00 93.62 98 TYR A O 1
ATOM 778 N N . GLU A 1 99 ? 9.880 -4.695 3.174 1.00 91.06 99 GLU A N 1
ATOM 779 C CA . GLU A 1 99 ? 8.591 -5.214 3.632 1.00 91.06 99 GLU A CA 1
ATOM 780 C C . GLU A 1 99 ? 8.752 -6.037 4.918 1.00 91.06 99 GLU A C 1
ATOM 782 O O . GLU A 1 99 ? 8.039 -5.811 5.897 1.00 91.06 99 GLU A O 1
ATOM 787 N N . SER A 1 100 ? 9.757 -6.920 4.975 1.00 91.38 100 SER A N 1
ATOM 788 C CA . SER A 1 100 ? 10.046 -7.694 6.188 1.00 91.38 100 SER A CA 1
ATOM 789 C C . SER A 1 100 ? 10.404 -6.815 7.391 1.00 91.38 100 SER A C 1
ATOM 791 O O . SER A 1 100 ? 10.145 -7.218 8.525 1.00 91.38 100 SER A O 1
ATOM 793 N N . ILE A 1 101 ? 11.020 -5.652 7.166 1.00 93.31 101 ILE A N 1
ATOM 794 C CA . ILE A 1 101 ? 11.385 -4.709 8.232 1.00 93.31 101 ILE A CA 1
ATOM 795 C C . ILE A 1 101 ? 10.136 -3.964 8.717 1.00 93.31 101 ILE A C 1
ATOM 797 O O . ILE A 1 101 ? 9.943 -3.814 9.923 1.00 93.31 101 ILE A O 1
ATOM 801 N N . PHE A 1 102 ? 9.269 -3.536 7.798 1.00 92.38 102 PHE A N 1
ATOM 802 C CA . PHE A 1 102 ? 8.039 -2.814 8.128 1.00 92.38 102 PHE A CA 1
ATOM 803 C C . PHE A 1 102 ? 6.942 -3.704 8.705 1.00 92.38 102 PHE A C 1
ATOM 805 O O . PHE A 1 102 ? 6.061 -3.199 9.400 1.00 92.38 102 PHE A O 1
ATOM 812 N N . LYS A 1 103 ? 7.014 -5.020 8.485 1.00 92.69 103 LYS A N 1
ATOM 813 C CA . LYS A 1 103 ? 6.023 -5.988 8.965 1.00 92.69 103 LYS A CA 1
ATOM 814 C C . LYS A 1 103 ? 5.676 -5.806 10.445 1.00 92.69 103 LYS A C 1
ATOM 816 O O . LYS A 1 103 ? 4.501 -5.737 10.782 1.00 92.69 103 LYS A O 1
ATOM 821 N N . SER A 1 104 ? 6.676 -5.645 11.313 1.00 94.31 104 SER A N 1
ATOM 822 C CA . SER A 1 104 ? 6.450 -5.463 12.755 1.00 94.31 104 SER A C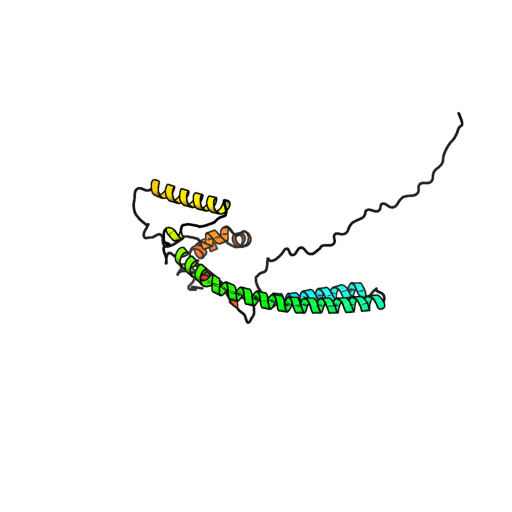A 1
ATOM 823 C C . SER A 1 104 ? 5.714 -4.161 13.090 1.00 94.31 104 SER A C 1
ATOM 825 O O . SER A 1 104 ? 4.906 -4.130 14.017 1.00 94.31 104 SER A O 1
ATOM 827 N N . LEU A 1 105 ? 5.949 -3.096 12.319 1.00 93.62 105 LEU A N 1
ATOM 828 C CA . LEU A 1 105 ? 5.243 -1.824 12.463 1.00 93.62 105 LEU A CA 1
ATOM 829 C C . LEU A 1 105 ? 3.780 -1.964 12.033 1.00 93.62 105 LEU A C 1
ATOM 831 O O . LEU A 1 105 ? 2.892 -1.461 12.719 1.00 93.62 105 LEU A O 1
ATOM 835 N N . TYR A 1 106 ? 3.519 -2.678 10.937 1.00 94.81 106 TYR A N 1
ATOM 836 C CA . TYR A 1 106 ? 2.158 -2.926 10.458 1.00 94.81 106 TYR A CA 1
ATOM 837 C C . TYR A 1 106 ? 1.372 -3.853 11.386 1.00 94.81 106 TYR A C 1
ATOM 839 O O . TYR A 1 106 ? 0.220 -3.554 11.688 1.00 94.81 106 TYR A O 1
ATOM 847 N N . ASP A 1 107 ? 1.999 -4.905 11.919 1.00 94.69 107 ASP A N 1
ATOM 848 C CA . ASP A 1 107 ? 1.382 -5.779 12.923 1.00 94.69 107 ASP A CA 1
ATOM 849 C C . ASP A 1 107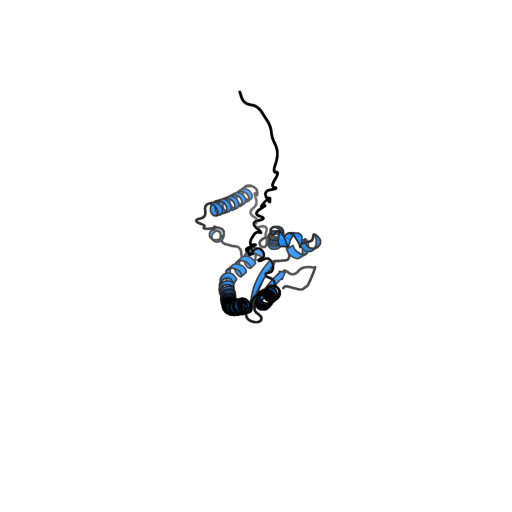 ? 1.013 -4.987 14.195 1.00 94.69 107 ASP A C 1
ATOM 851 O O . ASP A 1 107 ? -0.077 -5.154 14.755 1.00 94.69 107 ASP A O 1
ATOM 855 N N . LYS A 1 108 ? 1.881 -4.057 14.621 1.00 93.62 108 LYS A N 1
ATOM 856 C CA . LYS A 1 108 ? 1.600 -3.168 15.757 1.00 93.62 108 LYS A CA 1
ATOM 857 C C . LYS A 1 108 ? 0.463 -2.189 15.451 1.00 93.62 108 LYS A C 1
ATOM 859 O O . LYS A 1 108 ? -0.438 -2.051 16.273 1.00 93.62 108 LYS A O 1
ATOM 864 N N . ARG A 1 109 ? 0.457 -1.561 14.267 1.00 95.06 109 ARG A N 1
ATOM 865 C CA . ARG A 1 109 ? -0.644 -0.694 13.806 1.00 95.06 109 ARG A CA 1
ATOM 866 C C . ARG A 1 109 ? -1.972 -1.449 13.820 1.00 95.06 109 ARG A C 1
ATOM 868 O O . ARG A 1 109 ? -2.932 -0.942 14.384 1.00 95.06 109 ARG A O 1
ATOM 875 N N . ALA A 1 110 ? -2.019 -2.651 13.248 1.00 94.25 110 ALA A N 1
ATOM 876 C CA . ALA A 1 110 ? -3.227 -3.474 13.214 1.00 94.25 110 ALA A CA 1
ATOM 877 C C . ALA A 1 110 ? -3.739 -3.795 14.628 1.00 94.25 110 ALA A C 1
ATOM 879 O O . ALA A 1 110 ? -4.939 -3.725 14.891 1.00 94.25 110 ALA A O 1
ATOM 880 N N . SER A 1 111 ? -2.827 -4.069 15.568 1.00 93.06 111 SER A N 1
ATOM 881 C CA . SER A 1 111 ? -3.177 -4.310 16.976 1.00 93.06 111 SER A CA 1
ATOM 882 C C . SER A 1 111 ? -3.770 -3.073 17.662 1.00 93.06 111 SER A C 1
ATOM 884 O O . SER A 1 111 ? -4.695 -3.206 18.456 1.00 93.06 111 SER A O 1
ATOM 886 N N . ILE A 1 112 ? -3.272 -1.876 17.341 1.00 92.06 112 ILE A N 1
ATOM 887 C CA . ILE A 1 112 ? -3.803 -0.607 17.867 1.00 92.06 112 ILE A CA 1
ATOM 888 C C . ILE A 1 112 ? -5.174 -0.305 17.255 1.00 92.06 112 ILE A C 1
ATOM 890 O O . ILE A 1 112 ? -6.129 -0.035 17.977 1.00 92.06 112 ILE A O 1
ATOM 894 N N . VAL A 1 113 ? -5.285 -0.397 15.927 1.00 92.00 113 VAL A N 1
ATOM 895 C CA . VAL A 1 113 ? -6.519 -0.098 15.184 1.00 92.00 113 VAL A CA 1
ATOM 896 C C . VAL A 1 113 ? -7.662 -1.021 15.606 1.00 92.00 113 VAL A C 1
ATOM 898 O O . VAL A 1 113 ? -8.769 -0.541 15.808 1.00 92.00 113 VAL A O 1
ATOM 901 N N . SER A 1 114 ? -7.393 -2.313 15.817 1.00 89.88 114 SER A N 1
ATOM 902 C CA . SER A 1 114 ? -8.391 -3.285 16.300 1.00 89.88 114 SER A CA 1
ATOM 903 C C . SER A 1 114 ? -8.666 -3.216 17.809 1.00 89.88 114 SER A C 1
ATOM 905 O O . SER A 1 114 ? -9.582 -3.873 18.300 1.00 89.88 114 SER A O 1
ATOM 907 N N . GLY A 1 115 ? -7.860 -2.470 18.571 1.00 88.19 115 GLY A N 1
ATOM 908 C CA . GLY A 1 115 ? -7.966 -2.405 20.030 1.00 88.19 115 GLY A CA 1
ATOM 909 C C . GLY A 1 115 ? -7.408 -3.623 20.768 1.00 88.19 115 GLY A C 1
ATOM 910 O O . GLY A 1 115 ? -7.612 -3.749 21.973 1.00 88.19 115 GLY A O 1
ATOM 911 N N . ALA A 1 116 ? -6.691 -4.520 20.084 1.00 87.94 116 ALA A N 1
ATOM 912 C CA . ALA A 1 116 ? -5.986 -5.637 20.715 1.00 87.94 116 ALA A CA 1
ATOM 913 C C . ALA A 1 116 ? -4.788 -5.179 21.570 1.00 87.94 116 ALA A C 1
ATOM 915 O O . ALA A 1 116 ? -4.335 -5.912 22.451 1.00 87.94 116 ALA A O 1
ATOM 916 N N . TYR A 1 117 ? -4.264 -3.980 21.307 1.00 88.19 117 TYR A N 1
ATOM 917 C CA . TYR A 1 117 ? -3.173 -3.372 22.056 1.00 88.19 117 TYR A CA 1
ATOM 918 C C . TYR A 1 117 ? -3.446 -1.892 22.318 1.00 88.19 117 TYR A C 1
ATOM 920 O O . TYR A 1 117 ? -3.720 -1.136 21.388 1.00 88.19 117 TYR A O 1
ATOM 928 N N . PHE A 1 118 ? -3.305 -1.481 23.578 1.00 84.94 118 PHE A N 1
ATOM 929 C CA . PHE A 1 118 ? -3.385 -0.084 23.986 1.00 84.94 118 PHE A CA 1
ATOM 930 C C . PHE A 1 118 ? -1.964 0.484 24.165 1.00 84.94 118 PHE A C 1
ATOM 932 O O . PHE A 1 118 ? -1.211 -0.044 24.992 1.00 84.94 118 PHE A O 1
ATOM 939 N N . PRO A 1 119 ? -1.555 1.498 23.379 1.00 86.00 119 PRO A N 1
ATOM 940 C CA . PRO A 1 119 ? -0.240 2.120 23.514 1.00 86.00 119 PRO A CA 1
ATOM 941 C C . PRO A 1 119 ? -0.023 2.763 24.884 1.00 86.00 119 PRO A C 1
ATOM 943 O O . PRO A 1 119 ? -0.953 3.262 25.513 1.00 86.00 119 PRO A O 1
ATOM 946 N N . THR A 1 120 ? 1.229 2.783 25.330 1.00 84.69 120 THR A N 1
ATOM 947 C CA . THR A 1 120 ? 1.632 3.547 26.520 1.00 84.69 120 THR A CA 1
ATOM 948 C C . THR A 1 120 ? 1.727 5.044 26.210 1.00 84.69 120 THR A C 1
ATOM 950 O O . THR A 1 120 ? 1.989 5.414 25.066 1.00 84.69 120 THR A O 1
ATOM 953 N N . ASP A 1 121 ? 1.624 5.911 27.224 1.00 81.94 121 ASP A N 1
ATOM 954 C CA . ASP A 1 121 ? 1.748 7.373 27.055 1.00 81.94 121 ASP A CA 1
ATOM 955 C C . ASP A 1 121 ? 2.999 7.771 26.262 1.00 81.94 121 ASP A C 1
ATOM 957 O O . ASP A 1 121 ? 2.942 8.584 25.344 1.00 81.94 121 ASP A O 1
ATOM 961 N N . LYS A 1 122 ? 4.127 7.112 26.550 1.00 81.94 122 LYS A N 1
ATOM 962 C CA . LYS A 1 122 ? 5.401 7.339 25.860 1.00 81.94 122 LYS A CA 1
ATOM 963 C C . LYS A 1 122 ? 5.356 6.973 24.371 1.00 81.94 122 LYS A C 1
ATOM 965 O O . LYS A 1 122 ? 6.098 7.543 23.582 1.00 81.94 122 LYS A O 1
ATOM 970 N N . GLU A 1 123 ? 4.545 5.998 23.976 1.00 82.44 123 GLU A N 1
ATOM 971 C CA . GLU A 1 123 ? 4.383 5.610 22.567 1.00 82.44 123 GLU A CA 1
ATOM 972 C C . GLU A 1 123 ? 3.412 6.523 21.815 1.00 82.44 123 GLU A C 1
ATOM 974 O O . GLU A 1 123 ? 3.476 6.589 20.589 1.00 82.44 123 GLU A O 1
ATOM 979 N N . CYS A 1 124 ? 2.551 7.238 22.540 1.00 79.31 124 CYS A N 1
ATOM 980 C CA . CYS A 1 124 ? 1.707 8.303 22.003 1.00 79.31 124 CYS A CA 1
ATOM 981 C C . CYS A 1 124 ? 2.474 9.628 21.826 1.00 79.31 124 CYS A C 1
ATOM 983 O O . CYS A 1 124 ? 1.988 10.539 21.154 1.00 79.31 124 CYS A O 1
ATOM 985 N N . GLU A 1 125 ? 3.676 9.748 22.396 1.00 78.12 125 GLU A N 1
ATOM 986 C CA . GLU A 1 125 ? 4.572 10.879 22.162 1.00 78.12 125 GLU A CA 1
ATOM 987 C C . GLU A 1 125 ? 5.268 10.740 20.802 1.00 78.12 125 GLU A C 1
ATOM 989 O O . GLU A 1 125 ? 6.157 9.910 20.600 1.00 78.12 125 GLU A O 1
ATOM 994 N N . PHE A 1 126 ? 4.890 11.596 19.855 1.00 70.06 126 PHE A N 1
ATOM 995 C CA . PHE A 1 126 ? 5.559 11.681 18.564 1.00 70.06 126 PHE A CA 1
ATOM 996 C C . PHE A 1 126 ? 6.837 12.523 18.689 1.00 70.06 126 PHE A C 1
ATOM 998 O O . PHE A 1 126 ? 6.784 13.731 18.920 1.00 70.06 126 PHE A O 1
ATOM 1005 N N . GLN A 1 127 ? 7.998 11.876 18.569 1.00 68.50 127 GLN A N 1
ATOM 1006 C CA . GLN A 1 127 ? 9.300 12.543 18.617 1.00 68.50 127 GLN A CA 1
ATOM 1007 C C . GLN A 1 127 ? 9.761 12.863 17.198 1.00 68.50 127 GLN A C 1
ATOM 1009 O O . GLN A 1 127 ? 10.073 11.963 16.419 1.00 68.50 127 GLN A O 1
ATOM 1014 N N . THR A 1 128 ? 9.803 14.149 16.871 1.00 73.75 128 THR A N 1
ATOM 1015 C CA . THR A 1 128 ? 10.245 14.650 15.571 1.00 73.75 128 THR A CA 1
ATOM 1016 C C . THR A 1 128 ? 10.996 15.961 15.734 1.00 73.75 128 THR A C 1
ATOM 1018 O O . THR A 1 128 ? 10.651 16.781 16.583 1.00 73.75 128 THR A O 1
ATOM 1021 N N . ASP A 1 129 ? 12.011 16.159 14.898 1.00 76.12 129 ASP A N 1
ATOM 1022 C CA . ASP A 1 129 ? 12.776 17.407 14.822 1.00 76.12 129 ASP A CA 1
ATOM 1023 C C . ASP A 1 129 ? 12.172 18.386 13.790 1.00 76.12 129 ASP A C 1
ATOM 1025 O O . ASP A 1 129 ? 12.723 19.456 13.538 1.00 76.12 129 ASP A O 1
ATOM 1029 N N . SER A 1 130 ? 11.056 18.014 13.150 1.00 83.56 130 SER A N 1
ATOM 1030 C CA . SER A 1 130 ? 10.361 18.822 12.146 1.00 83.56 130 SER A CA 1
ATOM 1031 C C . SER A 1 130 ? 9.310 19.720 12.792 1.00 83.56 130 SER A C 1
ATOM 1033 O O . SER A 1 130 ? 8.326 19.227 13.345 1.00 83.56 130 SER A O 1
ATOM 1035 N N . ASP A 1 131 ? 9.454 21.040 12.640 1.00 80.19 131 ASP A N 1
ATOM 1036 C CA . ASP A 1 131 ? 8.520 22.033 13.196 1.00 80.19 131 ASP A CA 1
ATOM 1037 C C . ASP A 1 131 ? 7.054 21.757 12.815 1.00 80.19 131 ASP A C 1
ATOM 1039 O O . ASP A 1 131 ? 6.160 21.845 13.653 1.00 80.19 131 ASP A O 1
ATOM 1043 N N . LYS A 1 132 ? 6.796 21.337 11.568 1.00 76.94 132 LYS A N 1
ATOM 1044 C CA . LYS A 1 132 ? 5.436 21.029 11.085 1.00 76.94 132 LYS A CA 1
ATOM 1045 C C . LYS A 1 132 ? 4.830 19.798 11.755 1.00 76.94 132 LYS A C 1
ATOM 1047 O O . LYS A 1 132 ? 3.628 19.743 11.996 1.00 76.94 132 LYS A O 1
ATOM 1052 N N . GLU A 1 133 ? 5.650 18.789 12.023 1.00 78.31 133 GLU A N 1
ATOM 1053 C CA . GLU A 1 133 ? 5.187 17.566 12.676 1.00 78.31 133 GLU A CA 1
ATOM 1054 C C . GLU A 1 133 ? 5.028 17.780 14.191 1.00 78.31 133 GLU A C 1
ATOM 1056 O O . GLU A 1 133 ? 4.114 17.217 14.799 1.00 78.31 133 GLU A O 1
ATOM 1061 N N . LEU A 1 134 ? 5.848 18.655 14.788 1.00 77.25 134 LEU A N 1
ATOM 1062 C CA . LEU A 1 134 ? 5.673 19.132 16.161 1.00 77.25 134 LEU A CA 1
ATOM 1063 C C . LEU A 1 134 ? 4.359 19.907 16.325 1.00 77.25 134 LEU A C 1
ATOM 1065 O O . LEU A 1 134 ? 3.632 19.670 17.288 1.00 77.25 134 LEU A O 1
ATOM 1069 N N . GLU A 1 135 ? 4.020 20.800 15.390 1.00 79.62 135 GLU A N 1
ATOM 1070 C CA . GLU A 1 135 ? 2.738 21.520 15.384 1.00 79.62 135 GLU A CA 1
ATOM 1071 C C . GLU A 1 135 ? 1.543 20.558 15.346 1.00 79.62 135 GLU A C 1
ATOM 1073 O O . GLU A 1 135 ? 0.645 20.672 16.183 1.00 79.62 135 GLU A O 1
ATOM 1078 N N . LEU A 1 136 ? 1.568 19.562 14.452 1.00 77.12 136 LEU A N 1
ATOM 1079 C CA . LEU A 1 136 ? 0.510 18.551 14.360 1.00 77.12 136 LEU A CA 1
ATOM 1080 C C . LEU A 1 136 ? 0.397 17.720 15.648 1.00 77.12 136 LEU A C 1
ATOM 1082 O O . LEU A 1 136 ? -0.705 17.477 16.142 1.00 77.12 136 LEU A O 1
ATOM 1086 N N . SER A 1 137 ? 1.535 17.327 16.223 1.00 76.69 137 SER A N 1
ATOM 1087 C CA . SER A 1 137 ? 1.583 16.585 17.489 1.00 76.69 137 SER A CA 1
ATOM 1088 C C . SER A 1 137 ? 0.981 17.396 18.638 1.00 76.69 137 SER A C 1
ATOM 1090 O O . SER A 1 137 ? 0.179 16.879 19.417 1.00 76.69 137 SER A O 1
ATOM 1092 N N . ASN A 1 138 ? 1.306 18.689 18.711 1.00 79.00 138 ASN A N 1
ATOM 1093 C CA . ASN A 1 138 ? 0.751 19.606 19.703 1.00 79.00 138 ASN A CA 1
ATOM 1094 C C . ASN A 1 138 ? -0.759 19.813 19.514 1.00 79.00 138 ASN A C 1
ATOM 1096 O O . ASN A 1 138 ? -1.489 19.849 20.504 1.00 79.00 138 ASN A O 1
ATOM 1100 N N . GLU A 1 139 ? -1.246 19.919 18.274 1.00 80.38 139 GLU A N 1
ATOM 1101 C CA . GLU A 1 139 ? -2.680 20.048 17.986 1.00 80.38 139 GLU A CA 1
ATOM 1102 C C . GLU A 1 139 ? -3.458 18.803 18.443 1.00 80.38 139 GLU A C 1
ATOM 1104 O O . GLU A 1 139 ? -4.506 18.927 19.082 1.00 80.38 139 GLU A O 1
ATOM 1109 N N . ILE A 1 140 ? -2.925 17.603 18.181 1.00 78.62 140 ILE A N 1
ATOM 1110 C CA . ILE A 1 140 ? -3.511 16.342 18.658 1.00 78.62 140 ILE A CA 1
ATOM 1111 C C . ILE A 1 140 ? -3.539 16.322 20.193 1.00 78.62 140 ILE A C 1
ATOM 1113 O O . ILE A 1 140 ? -4.593 16.076 20.778 1.00 78.62 140 ILE A O 1
ATOM 1117 N N . GLN A 1 141 ? -2.429 16.657 20.858 1.00 76.31 141 GLN A N 1
ATOM 1118 C CA . GLN A 1 141 ? -2.363 16.705 22.325 1.00 76.31 141 GLN A CA 1
ATOM 1119 C C . GLN A 1 141 ? -3.325 17.735 22.936 1.00 76.31 141 GLN A C 1
ATOM 1121 O O . GLN A 1 141 ? -3.903 17.485 23.994 1.00 76.31 141 GLN A O 1
ATOM 1126 N N . GLN A 1 142 ? -3.511 18.894 22.298 1.00 74.8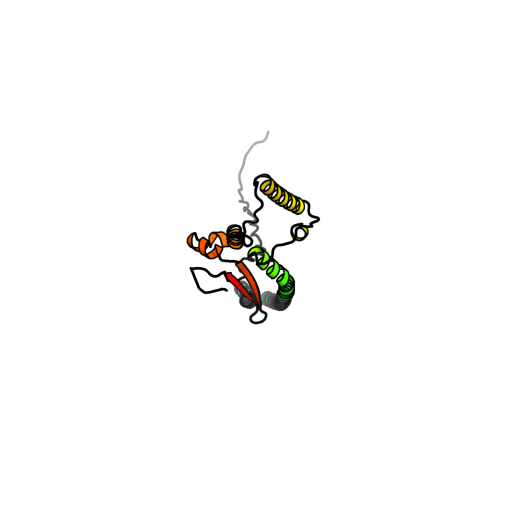8 142 GLN A N 1
ATOM 1127 C CA . GLN A 1 142 ? -4.487 19.894 22.739 1.00 74.88 142 GLN A CA 1
ATOM 1128 C C . GLN A 1 142 ? -5.918 19.370 22.613 1.00 74.88 142 GLN A C 1
ATOM 1130 O O . GLN A 1 142 ? -6.696 19.523 23.553 1.00 74.88 142 GLN A O 1
ATOM 1135 N N . LYS A 1 143 ? -6.259 18.716 21.496 1.00 75.88 143 LYS A N 1
ATOM 1136 C CA . LYS A 1 143 ? -7.578 18.095 21.313 1.00 75.88 143 LYS A CA 1
ATOM 1137 C C . LYS A 1 143 ? -7.843 17.014 22.361 1.00 75.88 143 LYS A C 1
ATOM 1139 O O . LYS A 1 143 ? -8.933 17.000 22.914 1.00 75.88 143 LYS A O 1
ATOM 1144 N N . VAL A 1 144 ? -6.850 16.183 22.691 1.00 71.88 144 VAL A N 1
ATOM 1145 C CA . VAL A 1 144 ? -6.968 15.166 23.755 1.00 71.88 144 VAL A CA 1
ATOM 1146 C C . VAL A 1 144 ? -7.271 15.812 25.113 1.00 71.88 144 VAL A C 1
ATOM 1148 O O . VAL A 1 144 ? -8.220 15.408 25.776 1.00 71.88 144 VAL A O 1
ATOM 1151 N N . LYS A 1 145 ? -6.538 16.866 25.498 1.00 69.19 145 LYS A N 1
ATOM 1152 C CA . LYS A 1 145 ? -6.754 17.574 26.778 1.00 69.19 145 LYS A CA 1
ATOM 1153 C C . LYS A 1 145 ? -8.135 18.233 26.880 1.00 69.19 145 LYS A C 1
ATOM 1155 O O . LYS A 1 145 ? -8.750 18.201 27.936 1.00 69.19 145 LYS A O 1
ATOM 1160 N N . LEU A 1 146 ? -8.633 18.811 25.784 1.00 59.94 146 LEU A N 1
ATOM 1161 C CA . LEU A 1 146 ? -9.958 19.446 25.748 1.00 59.94 146 LEU A CA 1
ATOM 1162 C C . LEU A 1 146 ? -11.110 18.442 25.919 1.00 59.94 146 LEU A C 1
ATOM 1164 O O . LEU A 1 146 ? -12.168 18.811 26.426 1.00 59.94 146 LEU A O 1
ATOM 1168 N N . VAL A 1 147 ? -10.921 17.193 25.486 1.00 59.47 147 VAL A N 1
ATOM 1169 C CA . VAL A 1 147 ? -11.906 16.120 25.693 1.00 59.47 147 VAL A CA 1
ATOM 1170 C C . VAL A 1 147 ? -11.937 15.712 27.168 1.00 59.47 147 VAL A C 1
ATOM 1172 O O . VAL A 1 147 ? -13.020 15.611 27.731 1.00 59.47 147 VAL A O 1
ATOM 1175 N N . ASP A 1 148 ? -10.773 15.600 27.810 1.00 53.09 148 ASP A N 1
ATOM 1176 C CA . ASP A 1 148 ? -10.639 15.233 29.229 1.00 53.09 148 ASP A CA 1
ATOM 1177 C C . ASP A 1 148 ? -11.293 16.270 30.175 1.00 53.09 148 ASP A C 1
ATOM 1179 O O . ASP A 1 148 ? -11.989 15.915 31.122 1.00 53.09 148 ASP A O 1
ATOM 1183 N N . ASP A 1 149 ? -11.180 17.569 29.858 1.00 47.00 149 ASP A N 1
ATOM 1184 C CA . ASP A 1 149 ? -11.752 18.668 30.662 1.00 47.00 149 ASP A CA 1
ATOM 1185 C C . ASP A 1 149 ? -13.286 18.841 30.519 1.00 47.00 149 ASP A C 1
ATOM 1187 O O . ASP A 1 149 ? -13.899 19.595 31.280 1.00 47.00 149 ASP A O 1
ATOM 1191 N N . THR A 1 150 ? -13.931 18.198 29.534 1.00 50.31 150 THR A N 1
ATOM 1192 C CA . THR A 1 150 ? -15.376 18.379 29.247 1.00 50.31 150 THR A CA 1
ATOM 1193 C C . THR A 1 150 ? -16.257 17.199 29.655 1.00 50.31 150 THR A C 1
ATOM 1195 O O . THR A 1 150 ? -17.486 17.319 29.629 1.00 50.31 150 THR A O 1
ATOM 1198 N N . THR A 1 151 ? -15.663 16.092 30.100 1.00 42.84 151 THR A N 1
ATOM 1199 C CA . THR A 1 151 ? -16.379 14.905 30.577 1.00 42.84 151 THR A CA 1
ATOM 1200 C C . THR A 1 151 ? -15.999 14.582 32.020 1.00 42.84 151 THR A C 1
ATOM 1202 O O . THR A 1 151 ? -15.057 13.839 32.271 1.00 42.84 151 THR A O 1
ATOM 1205 N N . ASP A 1 152 ? -16.787 15.077 32.983 1.00 43.62 152 ASP A N 1
ATOM 1206 C CA . ASP A 1 152 ? -16.874 14.483 34.325 1.00 43.62 152 ASP A CA 1
ATOM 1207 C C . ASP A 1 152 ? -17.428 13.054 34.175 1.00 43.62 152 ASP A C 1
ATOM 1209 O O . ASP A 1 152 ? -18.644 12.860 34.207 1.00 43.62 152 ASP A O 1
ATOM 1213 N N . ASN A 1 153 ? -16.566 12.072 33.906 1.00 38.16 153 ASN A N 1
ATOM 1214 C CA . ASN A 1 153 ? -16.679 10.662 34.292 1.00 38.16 153 ASN A CA 1
ATOM 1215 C C . ASN A 1 153 ? -15.481 9.892 33.721 1.00 38.16 153 ASN A C 1
ATOM 1217 O O . ASN A 1 153 ? -15.362 9.704 32.512 1.00 38.16 153 ASN A O 1
ATOM 1221 N N . GLU A 1 154 ? -14.654 9.371 34.627 1.00 48.88 154 GLU A N 1
ATOM 1222 C CA . GLU A 1 154 ? -13.871 8.161 34.405 1.00 48.88 154 GLU A CA 1
ATOM 1223 C C . GLU A 1 154 ? -14.784 7.057 33.854 1.00 48.88 154 GLU A C 1
ATOM 1225 O O . GLU A 1 154 ? -15.465 6.364 34.604 1.00 48.88 154 GLU A O 1
ATOM 1230 N N . THR A 1 155 ? -14.780 6.871 32.545 1.00 41.31 155 THR A N 1
ATOM 1231 C CA . THR A 1 155 ? -14.897 5.554 31.933 1.00 41.31 155 THR A CA 1
ATOM 1232 C C . THR A 1 155 ? -14.138 5.646 30.624 1.00 41.31 155 THR A C 1
ATOM 1234 O O . THR A 1 155 ? -14.613 6.283 29.686 1.00 41.31 155 THR A O 1
ATOM 1237 N N . GLU A 1 156 ? -12.984 4.976 30.535 1.00 49.72 156 GLU A N 1
ATOM 1238 C CA . GLU A 1 156 ? -12.688 4.216 29.321 1.00 49.72 156 GLU A CA 1
ATOM 1239 C C . GLU A 1 156 ? -14.020 3.577 28.932 1.00 49.72 156 GLU A C 1
ATOM 1241 O O . GLU A 1 156 ? -14.514 2.747 29.696 1.00 49.72 156 GLU A O 1
ATOM 1246 N N . ASP A 1 157 ? -14.693 4.054 27.881 1.00 48.47 157 ASP A N 1
ATOM 1247 C CA . ASP A 1 157 ? -15.903 3.381 27.434 1.00 48.47 157 ASP A CA 1
ATOM 1248 C C . ASP A 1 157 ? -15.442 1.948 27.146 1.00 48.47 157 ASP A C 1
ATOM 1250 O O . ASP A 1 157 ? -14.640 1.746 26.228 1.00 48.47 157 ASP A O 1
ATOM 1254 N N . PRO A 1 158 ? -15.866 0.946 27.943 1.00 52.81 158 PRO A N 1
ATOM 1255 C CA . PRO A 1 158 ? -15.355 -0.415 27.812 1.00 52.81 158 PRO A CA 1
ATOM 1256 C C . PRO A 1 158 ? -15.735 -1.025 26.453 1.00 52.81 158 PRO A C 1
ATOM 1258 O O . PRO A 1 158 ? -15.328 -2.143 26.125 1.00 52.81 158 PRO A O 1
ATOM 1261 N N . ASN A 1 159 ? -16.537 -0.298 25.672 1.00 55.72 159 ASN A N 1
ATOM 1262 C CA . ASN A 1 159 ? -16.968 -0.618 24.333 1.00 55.72 159 ASN A CA 1
ATOM 1263 C C . ASN A 1 159 ? -16.120 0.047 23.227 1.00 55.72 159 ASN A C 1
ATOM 1265 O O . ASN A 1 159 ? -16.255 -0.357 22.071 1.00 55.72 159 ASN A O 1
ATOM 1269 N N . ILE A 1 160 ? -15.233 1.008 23.533 1.00 61.38 160 ILE A N 1
ATOM 1270 C CA . ILE A 1 160 ? -14.277 1.549 22.552 1.00 61.38 160 ILE A CA 1
ATOM 1271 C C . ILE A 1 160 ? -13.132 0.546 22.394 1.00 61.38 160 ILE A C 1
ATOM 1273 O O . ILE A 1 160 ? -12.167 0.515 23.156 1.00 61.38 160 ILE A O 1
ATOM 1277 N N . LYS A 1 161 ? -13.255 -0.306 21.377 1.00 73.62 161 LYS A N 1
ATOM 1278 C CA . LYS A 1 161 ? -12.198 -1.220 20.942 1.00 73.62 161 LYS A CA 1
ATOM 1279 C C . LYS A 1 161 ? -11.475 -0.609 19.748 1.00 73.62 161 LYS A C 1
ATOM 1281 O O . LYS A 1 161 ? -11.985 -0.639 18.634 1.00 73.62 161 LYS A O 1
ATOM 1286 N N . GLY A 1 162 ? -10.287 -0.062 19.991 1.00 85.88 162 GLY A N 1
ATOM 1287 C CA . GLY A 1 162 ? -9.418 0.446 18.930 1.00 85.88 162 GLY A CA 1
ATOM 1288 C C . GLY A 1 162 ? -9.893 1.764 18.325 1.00 85.88 162 GLY A C 1
ATOM 1289 O O . GLY A 1 162 ? -10.455 2.604 19.025 1.00 85.88 162 GLY A O 1
ATOM 1290 N N . ILE A 1 163 ? -9.625 1.958 17.031 1.00 90.50 163 ILE A N 1
ATOM 1291 C CA . ILE A 1 163 ? -9.962 3.181 16.290 1.00 90.50 163 ILE A CA 1
ATOM 1292 C C . ILE A 1 163 ? -11.099 2.859 15.308 1.00 90.50 163 ILE A C 1
ATOM 1294 O O . ILE A 1 163 ? -10.839 2.232 14.276 1.00 90.50 163 ILE A O 1
ATOM 1298 N N . PRO A 1 164 ? -12.345 3.286 15.592 1.00 90.75 164 PRO A N 1
ATOM 1299 C CA . PRO A 1 164 ? -13.485 3.036 14.715 1.00 90.75 164 PRO A CA 1
ATOM 1300 C C . PRO A 1 164 ? -13.283 3.613 13.313 1.00 90.75 164 PRO A C 1
ATOM 1302 O O . PRO A 1 164 ? -12.707 4.690 13.155 1.00 90.75 164 PRO A O 1
ATOM 1305 N N . ASP A 1 165 ? -13.786 2.903 12.301 1.00 93.38 165 ASP A N 1
ATOM 1306 C CA . ASP A 1 165 ? -13.813 3.326 10.896 1.00 93.38 165 ASP A CA 1
ATOM 1307 C C . ASP A 1 165 ? -12.440 3.764 10.337 1.00 93.38 165 ASP A C 1
ATOM 1309 O O . ASP A 1 165 ? -12.381 4.527 9.369 1.00 93.38 165 ASP A O 1
ATOM 1313 N N . PHE A 1 166 ? -11.323 3.298 10.918 1.00 95.62 166 PHE A N 1
ATOM 1314 C CA . PHE A 1 166 ? -9.972 3.754 10.565 1.00 95.62 166 PHE A CA 1
ATOM 1315 C C . PHE A 1 166 ? -9.683 3.617 9.063 1.00 95.62 166 PHE A C 1
ATOM 1317 O O . PHE A 1 166 ? -9.306 4.593 8.411 1.00 95.62 166 PHE A O 1
ATOM 1324 N N . TRP A 1 167 ? -9.891 2.425 8.494 1.00 96.81 167 TRP A N 1
ATOM 1325 C CA . TRP A 1 167 ? -9.604 2.166 7.080 1.00 96.81 167 TRP A CA 1
ATOM 1326 C C . TRP A 1 167 ? -10.621 2.791 6.133 1.00 96.81 167 TRP A C 1
ATOM 1328 O O . TRP A 1 167 ? -10.219 3.332 5.106 1.00 96.81 167 TRP A O 1
ATOM 1338 N N . LEU A 1 168 ? -11.909 2.793 6.491 1.00 95.94 168 LEU A N 1
ATOM 1339 C CA . LEU A 1 168 ? -12.936 3.512 5.731 1.00 95.94 168 LEU A CA 1
ATOM 1340 C C . LEU A 1 168 ? -12.592 5.005 5.638 1.00 95.94 168 LEU A C 1
ATOM 1342 O O . LEU A 1 168 ? -12.608 5.589 4.554 1.00 95.94 168 LEU A O 1
ATOM 1346 N N . THR A 1 169 ? -12.210 5.608 6.765 1.00 96.00 169 THR A N 1
ATOM 1347 C CA . THR A 1 169 ? -11.757 7.000 6.824 1.00 96.00 169 THR A CA 1
ATOM 1348 C C . THR A 1 169 ? -10.503 7.192 5.977 1.00 96.00 169 THR A C 1
ATOM 1350 O O . THR A 1 169 ? -10.451 8.122 5.174 1.00 96.00 169 THR A O 1
ATOM 1353 N N . ALA A 1 170 ? -9.504 6.313 6.095 1.00 96.38 170 ALA A N 1
ATOM 1354 C CA . ALA A 1 170 ? -8.284 6.393 5.294 1.00 96.38 170 ALA A CA 1
ATOM 1355 C C . ALA A 1 170 ? -8.575 6.329 3.783 1.00 96.38 170 ALA A C 1
ATOM 1357 O O . ALA A 1 170 ? -8.049 7.143 3.026 1.00 96.38 170 ALA A O 1
ATOM 1358 N N . PHE A 1 171 ? -9.449 5.419 3.347 1.00 96.62 171 PHE A N 1
ATOM 1359 C CA . PHE A 1 171 ? -9.825 5.275 1.941 1.00 96.62 171 PHE A CA 1
ATOM 1360 C C . PHE A 1 171 ? -10.630 6.463 1.415 1.00 96.62 171 PHE A C 1
ATOM 1362 O O . PHE A 1 171 ? -10.336 6.944 0.324 1.00 96.62 171 PHE A O 1
ATOM 1369 N N . LYS A 1 172 ? -11.564 7.012 2.200 1.00 94.69 172 LYS A N 1
ATOM 1370 C CA . LYS A 1 172 ? -12.305 8.230 1.829 1.00 94.69 172 LYS A CA 1
ATOM 1371 C C . LYS A 1 172 ? -11.421 9.474 1.707 1.00 94.69 172 LYS A C 1
ATOM 1373 O O . LYS A 1 172 ? -11.771 10.403 0.988 1.00 94.69 172 LYS A O 1
ATOM 1378 N N . ASN A 1 173 ? -10.279 9.499 2.393 1.00 94.75 173 ASN A N 1
ATOM 1379 C CA . ASN A 1 173 ? -9.301 10.583 2.282 1.00 94.75 173 ASN A CA 1
ATOM 1380 C C . ASN A 1 173 ? -8.282 10.373 1.145 1.00 94.75 173 ASN A C 1
ATOM 1382 O O . ASN A 1 173 ? -7.470 11.262 0.889 1.00 94.75 173 ASN A O 1
ATOM 1386 N N . ALA A 1 174 ? -8.309 9.228 0.456 1.00 92.69 174 ALA A N 1
ATOM 1387 C CA . ALA A 1 174 ? -7.462 8.946 -0.697 1.00 92.69 174 ALA A CA 1
ATOM 1388 C C . ALA A 1 174 ? -8.264 9.170 -1.995 1.00 92.69 174 ALA A C 1
ATOM 1390 O O . ALA A 1 174 ? -9.123 8.344 -2.299 1.00 92.69 174 ALA A O 1
ATOM 1391 N N . PRO A 1 175 ? -7.993 10.227 -2.793 1.00 90.06 175 PRO A N 1
ATOM 1392 C CA . PRO A 1 175 ? -8.853 10.622 -3.917 1.00 90.06 175 PRO A CA 1
ATOM 1393 C C . PRO A 1 175 ? -9.180 9.491 -4.899 1.00 90.06 175 PRO A C 1
ATOM 1395 O O . PRO A 1 175 ? -10.340 9.270 -5.218 1.00 90.06 175 PRO A O 1
ATOM 1398 N N . SER A 1 176 ? -8.176 8.711 -5.309 1.00 90.12 176 SER A N 1
ATOM 1399 C CA . SER A 1 176 ? -8.362 7.618 -6.273 1.00 90.12 176 SER A CA 1
ATOM 1400 C C . SER A 1 176 ? -9.195 6.447 -5.741 1.00 90.12 176 SER A C 1
ATOM 1402 O O . SER A 1 176 ? -9.719 5.679 -6.538 1.00 90.12 176 SER A O 1
ATOM 1404 N N . ILE A 1 177 ? -9.287 6.275 -4.417 1.00 93.19 177 ILE A N 1
ATOM 1405 C CA . ILE A 1 177 ? -10.050 5.188 -3.781 1.00 93.19 177 ILE A CA 1
ATOM 1406 C C . ILE A 1 177 ? -11.438 5.687 -3.376 1.00 93.19 177 ILE A C 1
ATOM 1408 O O . ILE A 1 177 ? -12.410 4.951 -3.505 1.00 93.19 177 ILE A O 1
ATOM 1412 N N . ALA A 1 178 ? -11.542 6.934 -2.916 1.00 93.88 178 ALA A N 1
ATOM 1413 C CA . ALA A 1 178 ? -12.790 7.536 -2.464 1.00 93.88 178 ALA A CA 1
ATOM 1414 C C . ALA A 1 178 ? -13.878 7.491 -3.545 1.00 93.88 178 ALA A C 1
ATOM 1416 O O . ALA A 1 178 ? -15.004 7.104 -3.249 1.00 93.88 178 ALA A O 1
ATOM 1417 N N . ASP A 1 179 ? -13.517 7.795 -4.795 1.00 93.44 179 ASP A N 1
ATOM 1418 C CA . ASP A 1 179 ? -14.439 7.762 -5.938 1.00 93.44 179 ASP A CA 1
ATOM 1419 C C . ASP A 1 179 ? -14.913 6.339 -6.297 1.00 93.44 179 ASP A C 1
ATOM 1421 O O . ASP A 1 179 ? -15.882 6.181 -7.038 1.00 93.44 179 ASP A O 1
ATOM 1425 N N . MET A 1 180 ? -14.238 5.301 -5.790 1.00 94.31 180 MET A N 1
ATOM 1426 C CA . MET A 1 180 ? -14.600 3.897 -6.004 1.00 94.31 180 MET A CA 1
ATOM 1427 C C . MET A 1 180 ? -15.522 3.334 -4.914 1.00 94.31 180 MET A C 1
ATOM 1429 O O . MET A 1 180 ? -16.020 2.226 -5.087 1.00 94.31 180 MET A O 1
ATOM 1433 N N . ILE A 1 181 ? -15.702 4.039 -3.792 1.00 96.12 181 ILE A N 1
ATOM 1434 C CA . ILE A 1 181 ? -16.504 3.572 -2.654 1.00 96.12 181 ILE A CA 1
ATOM 1435 C C . ILE A 1 181 ? -17.927 4.105 -2.796 1.00 96.12 181 ILE A C 1
ATOM 1437 O O . ILE A 1 181 ? -18.154 5.316 -2.748 1.00 96.12 181 ILE A O 1
ATOM 1441 N N . GLU A 1 182 ? -18.893 3.200 -2.911 1.00 96.94 182 GLU A N 1
ATOM 1442 C CA . GLU A 1 182 ? -20.309 3.549 -2.939 1.00 96.94 182 GLU A CA 1
ATOM 1443 C C . GLU A 1 182 ? -20.930 3.538 -1.529 1.00 96.94 182 GLU A C 1
ATOM 1445 O O . GLU A 1 182 ? -20.406 2.940 -0.589 1.00 96.94 182 GLU A O 1
ATOM 1450 N N . GLU A 1 183 ? -22.102 4.167 -1.367 1.00 96.38 183 GLU A N 1
ATOM 1451 C CA . GLU A 1 183 ? -22.794 4.260 -0.065 1.00 96.38 183 GLU A CA 1
ATOM 1452 C C . GLU A 1 183 ? -23.062 2.887 0.577 1.00 96.38 183 GLU A C 1
ATOM 1454 O O . GLU A 1 183 ? -23.095 2.754 1.801 1.00 96.38 183 GLU A O 1
ATOM 1459 N N . HIS A 1 184 ? -23.257 1.855 -0.249 1.00 96.25 184 HIS A N 1
ATOM 1460 C CA . HIS A 1 184 ? -23.531 0.497 0.207 1.00 96.25 184 HIS A CA 1
ATOM 1461 C C . HIS A 1 184 ? -22.269 -0.272 0.637 1.00 96.25 184 HIS A C 1
ATOM 1463 O O . HIS A 1 184 ? -22.389 -1.247 1.380 1.00 96.25 184 HIS A O 1
ATOM 1469 N N . ASP A 1 185 ? -21.080 0.182 0.228 1.00 96.94 185 ASP A N 1
ATOM 1470 C CA . ASP A 1 185 ? -19.794 -0.393 0.636 1.00 96.94 185 ASP A CA 1
ATOM 1471 C C . ASP A 1 185 ? -19.379 0.082 2.030 1.00 96.94 185 ASP A C 1
ATOM 1473 O O . ASP A 1 185 ? -18.696 -0.633 2.763 1.00 96.94 185 ASP A O 1
ATOM 1477 N N . GLU A 1 186 ? -19.802 1.285 2.426 1.00 96.38 186 GLU A N 1
ATOM 1478 C CA . GLU A 1 186 ? -19.441 1.878 3.713 1.00 96.38 186 GLU A CA 1
ATOM 1479 C C . GLU A 1 186 ? -19.694 0.954 4.913 1.00 96.38 186 GLU A C 1
ATOM 1481 O O . GLU A 1 186 ? -18.738 0.724 5.653 1.00 96.38 186 GLU A O 1
ATOM 1486 N N . PRO A 1 187 ? -20.900 0.385 5.136 1.00 96.81 187 PRO A N 1
ATOM 1487 C CA . PRO A 1 187 ? -21.131 -0.492 6.286 1.00 96.81 187 PRO A CA 1
ATOM 1488 C C . PRO A 1 187 ? -20.266 -1.760 6.262 1.00 96.81 187 PRO A C 1
ATOM 1490 O O . PRO A 1 187 ? -19.915 -2.269 7.322 1.00 96.81 187 PRO A O 1
ATOM 1493 N N . ILE A 1 188 ? -19.862 -2.233 5.080 1.00 97.12 188 ILE A N 1
ATOM 1494 C CA . ILE A 1 188 ? -18.956 -3.376 4.925 1.00 97.12 188 ILE A CA 1
ATOM 1495 C C . ILE A 1 188 ? -17.536 -2.974 5.344 1.00 97.12 188 ILE A C 1
ATOM 1497 O O . ILE A 1 188 ? -16.888 -3.666 6.129 1.00 97.12 188 ILE A O 1
ATOM 1501 N N . LEU A 1 189 ? -17.061 -1.824 4.860 1.00 96.56 189 LEU A N 1
ATOM 1502 C CA . LEU A 1 189 ? -15.720 -1.302 5.130 1.00 96.56 189 LEU A CA 1
ATOM 1503 C C . LEU A 1 189 ? -15.505 -0.883 6.590 1.00 96.56 189 LEU A C 1
ATOM 1505 O O . LEU A 1 189 ? -14.357 -0.796 7.022 1.00 96.56 189 LEU A O 1
ATOM 1509 N N . LYS A 1 190 ? -16.568 -0.686 7.377 1.00 95.06 190 LYS A N 1
ATOM 1510 C CA . LYS A 1 190 ? -16.453 -0.510 8.838 1.00 95.06 190 LYS A CA 1
ATOM 1511 C C . LYS A 1 190 ? -15.881 -1.734 9.546 1.00 95.06 190 LYS A C 1
ATOM 1513 O O . LYS A 1 190 ? -15.240 -1.589 10.580 1.00 95.06 190 LYS A O 1
ATOM 1518 N N . HIS A 1 191 ? -16.062 -2.919 8.966 1.00 94.94 191 HIS A N 1
ATOM 1519 C CA . HIS A 1 191 ? -15.514 -4.168 9.490 1.00 94.94 191 HIS A CA 1
ATOM 1520 C C . HIS A 1 191 ? -14.074 -4.443 9.021 1.00 94.94 191 HIS A C 1
ATOM 1522 O O . HIS A 1 191 ? -13.500 -5.476 9.371 1.00 94.94 191 HIS A O 1
ATOM 1528 N N . LEU A 1 192 ? -13.476 -3.564 8.206 1.00 96.00 192 LEU A N 1
ATOM 1529 C CA . LEU A 1 192 ? -12.099 -3.709 7.733 1.00 96.00 192 LEU A CA 1
ATOM 1530 C C . LEU A 1 192 ? -11.125 -3.321 8.853 1.00 96.00 192 LEU A C 1
ATOM 1532 O O . LEU A 1 192 ? -11.064 -2.161 9.260 1.00 96.00 192 LEU A O 1
ATOM 1536 N N . ILE A 1 193 ? -10.338 -4.287 9.329 1.00 94.75 193 ILE A N 1
ATOM 1537 C CA . ILE A 1 193 ? -9.423 -4.114 10.470 1.00 94.75 193 ILE A CA 1
ATOM 1538 C C . ILE A 1 193 ? -7.959 -3.942 10.049 1.00 94.75 193 ILE A C 1
ATOM 1540 O O . ILE A 1 193 ? -7.189 -3.273 10.742 1.00 94.75 193 ILE A O 1
ATOM 1544 N N . ASP A 1 194 ? -7.552 -4.492 8.903 1.00 97.19 194 ASP A N 1
ATOM 1545 C CA . ASP A 1 194 ? -6.197 -4.321 8.370 1.00 97.19 194 ASP A CA 1
ATOM 1546 C C . ASP A 1 194 ? -6.168 -4.454 6.846 1.00 97.19 194 ASP A C 1
ATOM 1548 O O . ASP A 1 194 ? -6.965 -5.172 6.245 1.00 97.19 194 ASP A O 1
ATOM 1552 N N . VAL A 1 195 ? -5.201 -3.784 6.228 1.00 96.50 195 VAL A N 1
ATOM 1553 C CA . VAL A 1 195 ? -4.896 -3.915 4.802 1.00 96.50 195 VAL A CA 1
ATOM 1554 C C . VAL A 1 195 ? -3.406 -4.180 4.676 1.00 96.50 195 VAL A C 1
ATOM 1556 O O . VAL A 1 195 ? -2.576 -3.381 5.137 1.00 96.50 195 VAL A O 1
ATOM 1559 N N . ARG A 1 196 ? -3.060 -5.310 4.056 1.00 94.44 196 ARG A N 1
ATOM 1560 C CA . ARG A 1 196 ? -1.673 -5.757 3.893 1.00 94.44 196 ARG A CA 1
ATOM 1561 C C . ARG A 1 196 ? -1.320 -5.861 2.425 1.00 94.44 196 ARG A C 1
ATOM 1563 O O . ARG A 1 196 ? -2.100 -6.367 1.631 1.00 94.44 196 ARG A O 1
ATOM 1570 N N . ALA A 1 197 ? -0.121 -5.410 2.085 1.00 92.31 197 ALA A N 1
ATOM 1571 C CA . ALA A 1 197 ? 0.511 -5.721 0.816 1.00 92.31 197 ALA A CA 1
ATOM 1572 C C . ALA A 1 197 ? 1.614 -6.743 1.086 1.00 92.31 197 ALA A C 1
ATOM 1574 O O . ALA A 1 197 ? 2.479 -6.487 1.923 1.00 92.31 197 ALA A O 1
ATOM 1575 N N . THR A 1 198 ? 1.566 -7.890 0.411 1.00 89.44 198 THR A N 1
ATOM 1576 C CA . THR A 1 198 ? 2.618 -8.908 0.484 1.00 89.44 198 THR A CA 1
ATOM 1577 C C . THR A 1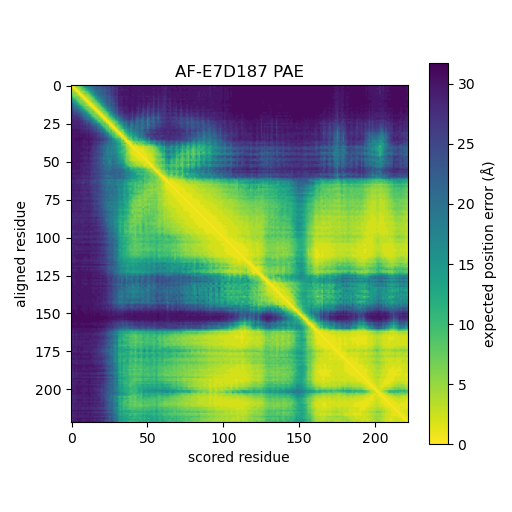 198 ? 3.242 -9.116 -0.875 1.00 89.44 198 THR A C 1
ATOM 1579 O O . THR A 1 198 ? 2.549 -9.482 -1.824 1.00 89.44 198 THR A O 1
ATOM 1582 N N . THR A 1 199 ? 4.543 -8.875 -0.963 1.00 89.00 199 THR A N 1
ATOM 1583 C CA . THR A 1 199 ? 5.318 -8.946 -2.198 1.00 89.00 199 THR A CA 1
ATOM 1584 C C . THR A 1 199 ? 5.916 -10.340 -2.363 1.00 89.00 199 THR A C 1
ATOM 1586 O O . THR A 1 199 ? 6.513 -10.903 -1.445 1.00 89.00 199 THR A O 1
ATOM 1589 N N . HIS A 1 200 ? 5.791 -10.901 -3.562 1.00 85.75 200 HIS A N 1
ATOM 1590 C CA . HIS A 1 200 ? 6.241 -12.249 -3.903 1.00 85.75 200 HIS A CA 1
ATOM 1591 C C . HIS A 1 200 ? 7.371 -12.196 -4.928 1.00 85.75 200 HIS A C 1
ATOM 1593 O O . HIS A 1 200 ? 7.389 -11.334 -5.806 1.00 85.75 200 HIS A O 1
ATOM 1599 N N . MET A 1 201 ? 8.324 -13.127 -4.834 1.00 80.44 201 MET A N 1
ATOM 1600 C CA . MET A 1 201 ? 9.429 -13.234 -5.799 1.00 80.44 201 MET A CA 1
ATOM 1601 C C . MET A 1 201 ? 9.027 -13.939 -7.094 1.00 80.44 201 MET A C 1
ATOM 1603 O O . MET A 1 201 ? 9.513 -13.555 -8.152 1.00 80.44 201 MET A O 1
ATOM 1607 N N . GLU A 1 202 ? 8.180 -14.970 -7.016 1.00 81.75 202 GLU A N 1
ATOM 1608 C CA . GLU A 1 202 ? 7.812 -15.794 -8.168 1.00 81.75 202 GLU A CA 1
ATOM 1609 C C . GLU A 1 202 ? 6.331 -16.223 -8.092 1.00 81.75 202 GLU A C 1
ATOM 1611 O O . GLU A 1 202 ? 5.971 -16.995 -7.198 1.00 81.75 202 GLU A O 1
ATOM 1616 N N . PRO A 1 203 ? 5.473 -15.746 -9.014 1.00 81.81 203 PRO A N 1
ATOM 1617 C CA . PRO A 1 203 ? 5.758 -14.656 -9.953 1.00 81.81 203 PRO A CA 1
ATOM 1618 C C . PRO A 1 203 ? 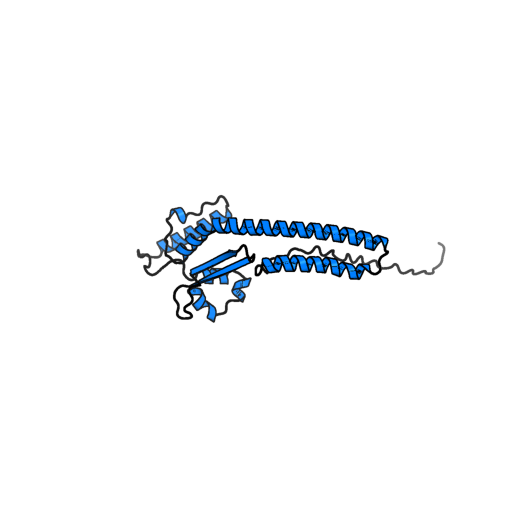6.069 -13.355 -9.199 1.00 81.81 203 PRO A C 1
ATOM 1620 O O . PRO A 1 203 ? 5.495 -13.107 -8.138 1.00 81.81 203 PRO A O 1
ATOM 1623 N N . MET A 1 204 ? 6.978 -12.527 -9.735 1.00 83.12 204 MET A N 1
ATOM 1624 C CA . MET A 1 204 ? 7.232 -11.192 -9.171 1.00 83.12 204 MET A CA 1
ATOM 1625 C C . MET A 1 204 ? 5.908 -10.448 -9.053 1.00 83.12 204 MET A C 1
ATOM 1627 O O . MET A 1 204 ? 5.121 -10.513 -9.978 1.00 83.12 204 MET A O 1
ATOM 1631 N N . GLY A 1 205 ? 5.618 -9.758 -7.961 1.00 84.94 205 GLY A N 1
ATOM 1632 C CA . GLY A 1 205 ? 4.342 -9.058 -7.810 1.00 84.94 205 GLY A CA 1
ATOM 1633 C C . GLY A 1 205 ? 3.974 -8.892 -6.354 1.00 84.94 205 GLY A C 1
ATOM 1634 O O . GLY A 1 205 ? 4.803 -9.128 -5.482 1.00 84.94 205 GLY A O 1
ATOM 1635 N N . TYR A 1 206 ? 2.732 -8.506 -6.092 1.00 88.81 206 TYR A N 1
ATOM 1636 C CA . TYR A 1 206 ? 2.211 -8.424 -4.737 1.00 88.81 206 TYR A CA 1
ATOM 1637 C C . TYR A 1 206 ? 0.739 -8.825 -4.678 1.00 88.81 206 TYR A C 1
ATOM 1639 O O . TYR A 1 206 ? 0.024 -8.821 -5.682 1.00 88.81 206 TYR A O 1
ATOM 1647 N N . THR A 1 207 ? 0.294 -9.158 -3.475 1.00 91.88 207 THR A N 1
ATOM 1648 C CA . THR A 1 207 ? -1.102 -9.411 -3.128 1.00 91.88 207 THR A CA 1
ATOM 1649 C C . THR A 1 207 ? -1.547 -8.359 -2.128 1.00 91.88 207 THR A C 1
ATOM 1651 O O . THR A 1 207 ? -0.817 -8.072 -1.182 1.00 91.88 207 THR A O 1
ATOM 1654 N N . LEU A 1 208 ? -2.727 -7.780 -2.351 1.00 95.12 208 LEU A N 1
ATOM 1655 C CA . LEU A 1 208 ? -3.415 -6.991 -1.337 1.00 95.12 208 LEU A CA 1
ATOM 1656 C C . LEU A 1 208 ? -4.384 -7.904 -0.594 1.00 95.12 208 LEU A C 1
ATOM 1658 O O . LEU A 1 208 ? -5.206 -8.569 -1.219 1.00 95.12 208 LEU A O 1
ATOM 1662 N N . GLU A 1 209 ? -4.266 -7.926 0.722 1.00 96.25 209 GLU A N 1
ATOM 1663 C CA . GLU A 1 209 ? -5.124 -8.672 1.630 1.00 96.25 209 GLU A CA 1
ATOM 1664 C C . GLU A 1 209 ? -5.954 -7.685 2.449 1.00 96.25 209 GLU A C 1
ATOM 1666 O O . GLU A 1 209 ? -5.400 -6.755 3.047 1.00 96.25 209 GLU A O 1
ATOM 1671 N N . PHE A 1 210 ? -7.266 -7.899 2.492 1.00 97.19 210 PHE A N 1
ATOM 1672 C CA . PHE A 1 210 ? -8.213 -7.065 3.227 1.00 97.19 210 PHE A CA 1
ATOM 1673 C C . PHE A 1 210 ? -8.765 -7.886 4.383 1.00 97.19 210 PHE A C 1
ATOM 1675 O O . PHE A 1 210 ? -9.546 -8.808 4.178 1.00 97.19 210 PHE A O 1
ATOM 1682 N N . HIS A 1 211 ? -8.326 -7.583 5.598 1.00 96.75 211 HIS A N 1
ATOM 1683 C CA . HIS A 1 211 ? -8.654 -8.376 6.776 1.00 96.75 211 HIS A CA 1
ATOM 1684 C C . HIS A 1 211 ? -9.918 -7.824 7.421 1.00 96.75 211 HIS A C 1
ATOM 1686 O O . HIS A 1 211 ? -9.929 -6.670 7.852 1.00 96.75 211 HIS A O 1
ATOM 1692 N N . PHE A 1 212 ? -10.962 -8.642 7.508 1.00 95.81 212 PHE A N 1
ATOM 1693 C CA . PHE A 1 212 ? -12.250 -8.257 8.080 1.00 95.81 212 PHE A CA 1
ATOM 1694 C C . PHE A 1 212 ? -12.514 -8.974 9.399 1.00 95.81 212 PHE A C 1
ATOM 1696 O O . PHE A 1 212 ? -12.211 -10.160 9.564 1.00 95.81 212 PHE A O 1
ATOM 1703 N N . GLU A 1 213 ? -13.137 -8.265 10.334 1.00 93.62 213 GLU A N 1
ATOM 1704 C CA . GLU A 1 213 ? -13.775 -8.913 11.475 1.00 93.62 213 GLU A CA 1
ATOM 1705 C C . GLU A 1 213 ? -15.067 -9.647 11.049 1.00 93.62 213 GLU A C 1
ATOM 1707 O O . GLU A 1 213 ? -15.625 -9.365 9.978 1.00 93.62 213 GLU A O 1
ATOM 1712 N N . PRO A 1 214 ? -15.568 -10.600 11.863 1.00 94.94 214 PRO A N 1
ATOM 1713 C CA . PRO A 1 214 ? -16.832 -11.273 11.583 1.00 94.94 214 PRO A CA 1
ATOM 1714 C C . PRO A 1 214 ? -17.976 -10.274 11.380 1.00 94.94 214 PRO A C 1
ATOM 1716 O O . PRO A 1 214 ? -18.238 -9.442 12.245 1.00 94.94 214 PRO A O 1
ATOM 1719 N N . ASN A 1 215 ? -18.677 -10.390 10.254 1.00 94.94 215 ASN A N 1
ATOM 1720 C CA . ASN A 1 215 ? -19.735 -9.468 9.850 1.00 94.94 215 ASN A CA 1
ATOM 1721 C C . ASN A 1 215 ? -20.922 -10.212 9.212 1.00 94.94 215 ASN A C 1
ATOM 1723 O O . ASN A 1 215 ? -20.883 -11.427 9.010 1.00 94.94 215 ASN A O 1
ATOM 1727 N N . GLU A 1 216 ? -22.006 -9.487 8.932 1.00 97.06 216 GLU A N 1
ATOM 1728 C CA . GLU A 1 216 ? -23.247 -10.048 8.375 1.00 97.06 216 GLU A CA 1
ATOM 1729 C C . GLU A 1 216 ? -23.258 -10.167 6.840 1.00 97.06 216 GLU A C 1
ATOM 1731 O O . GLU A 1 216 ? -24.156 -10.800 6.284 1.00 97.06 216 GLU A O 1
ATOM 1736 N N . TYR A 1 217 ? -22.271 -9.582 6.153 1.00 97.19 217 TYR A N 1
ATOM 1737 C CA . TYR A 1 217 ? -22.231 -9.482 4.692 1.00 97.19 217 TYR A CA 1
ATOM 1738 C C . TYR A 1 217 ? -21.563 -10.701 4.046 1.00 97.19 217 TYR A C 1
ATOM 1740 O O . TYR A 1 217 ? -22.034 -11.194 3.018 1.00 97.19 217 TYR A O 1
ATOM 1748 N N . PHE A 1 218 ? -20.485 -11.216 4.647 1.00 97.44 218 PHE A N 1
ATOM 1749 C CA . P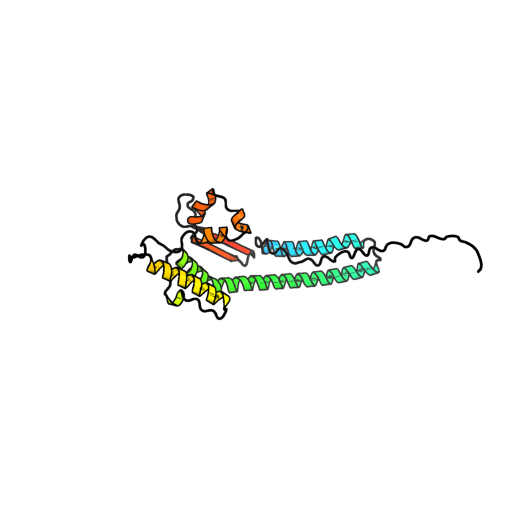HE A 1 218 ? -19.762 -12.395 4.162 1.00 97.44 218 PHE A CA 1
ATOM 1750 C C . PHE A 1 218 ? -19.011 -13.137 5.275 1.00 97.44 218 PHE A C 1
ATOM 1752 O O . PHE A 1 218 ? -18.799 -12.632 6.371 1.00 97.44 218 PHE A O 1
ATOM 1759 N N . THR A 1 219 ? -18.577 -14.367 4.977 1.00 96.81 219 THR A N 1
ATOM 1760 C CA . THR A 1 219 ? -17.843 -15.233 5.920 1.00 96.81 219 THR A CA 1
ATOM 1761 C C . THR A 1 219 ? -16.322 -15.176 5.768 1.00 96.81 219 THR A C 1
ATOM 1763 O O . THR A 1 219 ? -15.607 -15.781 6.564 1.00 96.81 219 THR A O 1
ATOM 1766 N N . ASN A 1 220 ? -15.821 -14.532 4.712 1.00 96.62 220 ASN A N 1
ATOM 1767 C CA . ASN A 1 220 ? -14.391 -14.352 4.475 1.00 96.62 220 ASN A CA 1
ATOM 1768 C C . ASN A 1 220 ? -13.769 -13.462 5.555 1.00 96.62 220 ASN A C 1
ATOM 1770 O O . ASN A 1 220 ? -14.333 -12.437 5.917 1.00 96.62 220 ASN A O 1
ATOM 1774 N N . SER A 1 221 ? -12.593 -13.851 6.045 1.00 94.38 221 SER A N 1
ATOM 1775 C CA . SER A 1 221 ? -11.799 -13.036 6.971 1.00 94.38 221 SER A CA 1
ATOM 1776 C C . SER A 1 221 ? -10.649 -12.296 6.283 1.00 94.38 221 SER A C 1
ATOM 1778 O O . SER A 1 221 ? -10.110 -11.369 6.877 1.00 94.38 221 SER A O 1
ATOM 1780 N N . VAL A 1 222 ? -10.256 -12.738 5.079 1.00 94.19 222 VAL A N 1
ATOM 1781 C CA . VAL A 1 222 ? -9.221 -12.165 4.198 1.00 94.19 222 VAL A CA 1
ATOM 1782 C C . VAL A 1 222 ? -9.656 -12.323 2.743 1.00 94.19 222 VAL A C 1
ATOM 1784 O O . VAL A 1 222 ? -10.308 -13.363 2.458 1.00 94.19 222 VAL A O 1
#

Sequence (222 aa):
GTRMGDPKEEVDGPNEQNDVEKSEAVSIETLEDKQNCPKQLDKLKELILNHVENACDQTASLPKSVIRLVGALKGLQYQHVLKEVDFFKELHALEIKYESIFKSLYDKRASIVSGAYFPTDKECEFQTDSDKELELSNEIQQKVKLVDDTTDNETEDPNIKGIPDFWLTAFKNAPSIADMIEEHDEPILKHLIDVRATTHMEPMGYTLEFHFEPNEYFTNSV

Solvent-accessible surface area (backbone atoms only — not comparable to full-atom values): 13679 Å² total; per-residue (Å²): 141,87,80,87,80,87,84,89,83,92,76,90,73,84,82,78,76,79,76,75,73,74,79,76,71,78,67,91,78,72,91,76,77,78,88,45,54,47,61,45,54,54,48,45,53,48,52,51,47,49,52,62,51,59,57,46,75,76,42,76,85,51,57,72,72,54,50,54,52,54,53,52,50,50,54,51,51,52,54,51,51,57,49,51,55,53,49,53,52,54,50,53,54,48,52,46,57,49,48,66,64,48,44,63,57,51,54,49,49,36,29,35,38,53,37,79,40,81,80,52,75,75,72,70,54,80,86,67,96,46,70,71,59,45,51,53,50,51,53,51,53,51,55,55,52,58,53,62,77,71,49,99,61,99,57,82,58,92,78,71,56,39,46,80,45,52,52,44,52,53,37,59,73,34,71,88,48,29,82,72,60,51,86,80,47,50,76,60,36,51,38,42,49,43,77,45,79,49,69,41,80,82,72,42,35,71,45,80,43,56,30,35,53,95,56,94,88,56,87,67,48,94